Protein AF-0000000070112717 (afdb_homodimer)

Sequence (296 aa):
MTDEAVALMHLAHQLHRSLDRRVQGDFTHPKPPEAQIVALWQIRERPGITVRELATELQMQPNNASALVTAMVKNGLLTREPDERDRRVVRLRVTGEARDRIDRVQELFTGYLSAALADLAHEERDAVRAALPALARIARHVRDGGRHMTDEAVALMHLAHQLHRSLDRRVQGDFTHPKPPEAQIVALWQIRERPGITVRELATELQMQPNNASALVTAMVKNGLLTREPDERDRRVVRLRVTGEARDRIDRVQELFTGYLSAALADLAHEERDAVRAALPALARIARHVRDGGRH

Secondary structure (DSSP, 8-state):
-HHHHHHHHHHHHHHHHHHHHHHHHH-SSPPPPHHHHHHHHHHHHSTT--HHHHHHHHT--HHHHHHHHHHHHHTTSEEEEE-SS-TTSEEEEE-HHHHHHHHHHHHHHHHHHHHHHHTS-HHHHHHHHHHHHHHHHHHHHHHHTS--/-HHHHHHHHHHHHHHHHHHHHHHHHH-SSPPPPHHHHHHHHHHHHSTT-BHHHHHHHHT--HHHHHHHHHHHHHTTSEEEEE-SS-TTSEEEEE-HHHHHHHHHHHHHHHHHHHHHHHTS-HHHHHHHHHHHHHHHHHHHHHHHTS--

Radius of gyration: 20.57 Å; Cα contacts (8 Å, |Δi|>4): 343; chains: 2; bounding box: 46×73×41 Å

Solvent-accessible surface area (backbone atoms only — not comparable to full-atom values): 15559 Å² total; per-residue (Å²): 104,67,60,58,17,47,51,48,53,52,44,28,52,48,37,39,52,25,50,52,51,50,45,59,72,67,43,90,55,84,71,68,56,68,70,54,47,52,48,49,49,52,3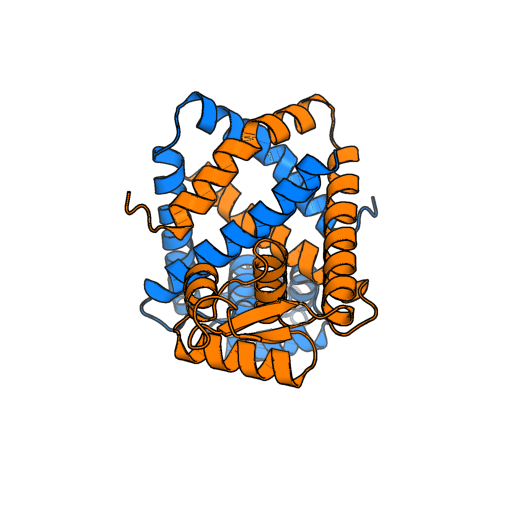1,65,76,38,66,49,42,32,65,66,56,47,11,61,74,68,70,41,56,60,68,58,35,49,52,51,49,51,50,34,35,74,70,54,34,34,45,82,37,63,33,89,88,42,67,87,41,52,20,33,37,64,27,72,68,36,46,53,53,50,51,49,51,51,48,50,52,30,48,47,41,36,54,30,53,68,71,45,54,72,68,44,44,48,27,40,62,64,14,46,64,50,51,47,48,34,32,48,31,42,56,59,63,65,65,118,105,69,61,58,18,48,50,51,54,52,44,30,51,46,36,37,53,25,52,52,51,52,44,59,72,68,42,89,56,85,70,69,56,68,70,54,48,52,48,51,50,51,30,66,77,39,68,49,40,31,63,66,57,48,9,62,75,67,69,42,56,61,68,58,34,48,50,51,49,51,51,34,34,73,71,54,35,32,45,81,37,64,34,88,90,43,66,87,42,52,20,34,38,65,27,72,68,37,46,54,52,50,51,50,50,50,49,51,52,30,48,47,40,35,54,30,53,68,71,44,54,71,69,44,46,50,27,39,61,64,15,46,64,47,52,49,50,34,31,49,31,42,55,59,62,64,64,118

InterPro domains:
  IPR000835 MarR-type HTH domain [PF01047] (34-90)
  IPR000835 MarR-type HTH domain [PS50995] (5-137)
  IPR000835 MarR-type HTH domain [SM00347] (25-125)
  IPR023187 Transcriptional regulator MarR-type, conserved site [PS01117] (64-98)
  IPR036388 Winged helix-like DNA-binding domain superfamily [G3DSA:1.10.10.10] (1-144)
  IPR036390 Winged helix DNA-binding domain superfamily [SSF46785] (6-140)
  IPR039422 Transcription regulators MarR/SlyA-like [PTHR33164] (8-135)

Foldseek 3Di:
DVVVVVVVVVCVVVLVVVLVVVCCVVPPDHDPPPLLLVLLVVCVVPPFDALVRSCVVSVHDSVVSVVSLVVCVVVVQKDWDADPVGSVTITIHGHPVNVVSSVVSVCSSVVVVVVVLVPDDPVVNVVCVVCVVVVVVVVVCVVVVVPD/DVVVVVVVVVCVVVLVVVLVVVCCVVPPDHDPPPLLLVLLVVCVVPPFDALVRSCVVSVHDSVVSVVSLVVCVVVVQWDWDADPVGSVTITIHGHPVNVVSSVVSVCSSVVVVVVVLVPDDPVVNVVCVVCVVVVVVVVVCVVVVVPD

Structure (mmCIF, N/CA/C/O backbone):
data_AF-0000000070112717-model_v1
#
loop_
_entity.id
_entity.type
_entity.pdbx_description
1 polymer 'DNA-binding MarR family transcriptional regulator'
#
loop_
_atom_site.group_PDB
_atom_site.id
_atom_site.type_symbol
_atom_site.label_atom_id
_atom_site.label_alt_id
_atom_site.label_comp_id
_atom_site.label_asym_id
_atom_site.label_entity_id
_atom_site.label_seq_id
_atom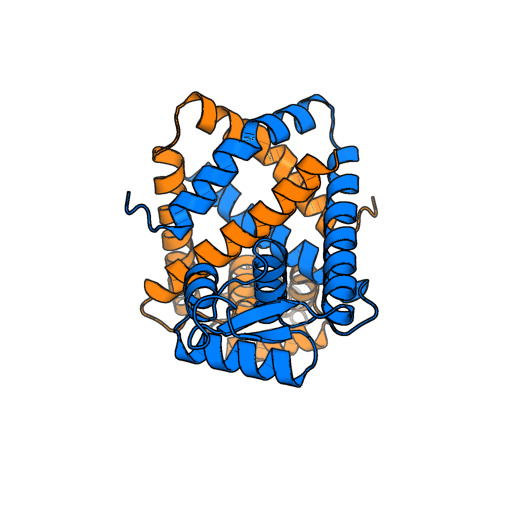_site.pdbx_PDB_ins_code
_atom_site.Cartn_x
_atom_site.Cartn_y
_atom_site.Cartn_z
_atom_site.occupancy
_atom_site.B_iso_or_equiv
_atom_site.auth_seq_id
_atom_site.auth_comp_id
_atom_site.auth_asym_id
_atom_site.auth_atom_id
_atom_site.pdbx_PDB_model_num
ATOM 1 N N . MET A 1 1 ? 11.898 -3.037 -19.094 1 47.75 1 MET A N 1
ATOM 2 C CA . MET A 1 1 ? 11.125 -1.932 -18.531 1 47.75 1 MET A CA 1
ATOM 3 C C . MET A 1 1 ? 9.844 -2.441 -17.875 1 47.75 1 MET A C 1
ATOM 5 O O . MET A 1 1 ? 9.469 -1.97 -16.797 1 47.75 1 MET A O 1
ATOM 9 N N . THR A 1 2 ? 9.414 -3.549 -18.453 1 61.81 2 THR A N 1
ATOM 10 C CA . THR A 1 2 ? 8.195 -4.184 -17.969 1 61.81 2 THR A CA 1
ATOM 11 C C . THR A 1 2 ? 8.469 -4.965 -16.688 1 61.81 2 THR A C 1
ATOM 13 O O . THR A 1 2 ? 7.66 -4.941 -15.758 1 61.81 2 THR A O 1
ATOM 16 N N . ASP A 1 3 ? 9.734 -5.25 -16.547 1 84.44 3 ASP A N 1
ATOM 17 C CA . ASP A 1 3 ? 10.07 -6.074 -15.391 1 84.44 3 ASP A CA 1
ATOM 18 C C . ASP A 1 3 ? 10.195 -5.227 -14.125 1 84.44 3 ASP A C 1
ATOM 20 O O . ASP A 1 3 ? 9.711 -5.621 -13.062 1 84.44 3 ASP A O 1
ATOM 24 N N . GLU A 1 4 ? 10.719 -3.93 -14.445 1 91.75 4 GLU A N 1
ATOM 25 C CA . GLU A 1 4 ? 10.844 -3.039 -13.29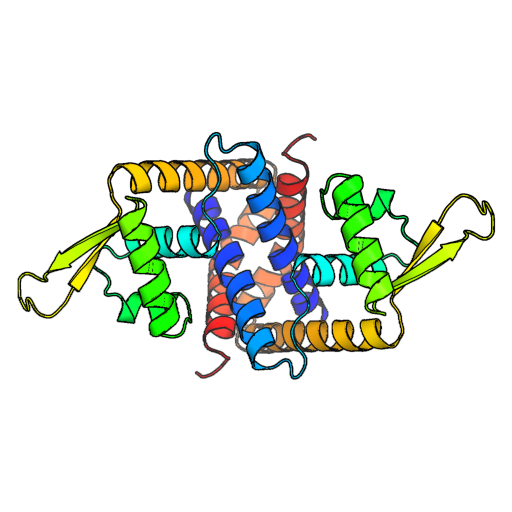7 1 91.75 4 GLU A CA 1
ATOM 26 C C . GLU A 1 4 ? 9.477 -2.594 -12.789 1 91.75 4 GLU A C 1
ATOM 28 O O . GLU A 1 4 ? 9.258 -2.482 -11.586 1 91.75 4 GLU A O 1
ATOM 33 N N . ALA A 1 5 ? 8.641 -2.432 -13.773 1 93.25 5 ALA A N 1
ATOM 34 C CA . ALA A 1 5 ? 7.285 -2.01 -13.422 1 93.25 5 ALA A CA 1
ATOM 35 C C . ALA A 1 5 ? 6.562 -3.096 -12.625 1 93.25 5 ALA A C 1
ATOM 37 O O . ALA A 1 5 ? 5.902 -2.807 -11.625 1 93.25 5 ALA A O 1
ATOM 38 N N . VAL A 1 6 ? 6.758 -4.285 -13.047 1 89.06 6 VAL A N 1
ATOM 39 C CA . VAL A 1 6 ? 6.141 -5.422 -12.367 1 89.06 6 VAL A CA 1
ATOM 40 C C . VAL A 1 6 ? 6.738 -5.582 -10.969 1 89.06 6 VAL A C 1
ATOM 42 O O . VAL A 1 6 ? 6.012 -5.789 -10 1 89.06 6 VAL A O 1
ATOM 45 N N . ALA A 1 7 ? 8.023 -5.453 -10.883 1 90.12 7 ALA A N 1
ATOM 46 C CA . ALA A 1 7 ? 8.703 -5.562 -9.602 1 90.12 7 ALA A CA 1
ATOM 47 C C . ALA A 1 7 ? 8.227 -4.48 -8.633 1 90.12 7 ALA A C 1
ATOM 49 O O . ALA A 1 7 ? 7.984 -4.758 -7.457 1 90.12 7 ALA A O 1
ATOM 50 N N . LEU A 1 8 ? 8.078 -3.281 -9.125 1 92.5 8 LEU A N 1
ATOM 51 C CA . LEU A 1 8 ? 7.648 -2.162 -8.289 1 92.5 8 LEU A CA 1
ATOM 52 C C . LEU A 1 8 ? 6.211 -2.352 -7.816 1 92.5 8 LEU A C 1
ATOM 54 O O . LEU A 1 8 ? 5.879 -2.021 -6.676 1 92.5 8 LEU A O 1
ATOM 58 N N . MET A 1 9 ? 5.43 -2.863 -8.695 1 88.88 9 MET A N 1
ATOM 59 C CA . MET A 1 9 ? 4.043 -3.156 -8.336 1 88.88 9 MET A CA 1
ATOM 60 C C . MET A 1 9 ? 3.979 -4.141 -7.176 1 88.88 9 MET A C 1
ATOM 62 O O . MET A 1 9 ? 3.285 -3.895 -6.184 1 88.88 9 MET A O 1
ATOM 66 N N . HIS A 1 10 ? 4.723 -5.184 -7.273 1 84.38 10 HIS A N 1
ATOM 67 C CA . HIS A 1 10 ? 4.738 -6.207 -6.234 1 84.38 10 HIS A CA 1
ATOM 68 C C . HIS A 1 10 ? 5.309 -5.66 -4.934 1 84.38 10 HIS A C 1
ATOM 70 O O . HIS A 1 10 ? 4.785 -5.938 -3.852 1 84.38 10 HIS A O 1
ATOM 76 N N . LEU A 1 11 ? 6.301 -4.898 -5.039 1 88.12 11 LEU A N 1
ATOM 77 C CA . LEU A 1 11 ? 6.953 -4.312 -3.875 1 88.12 11 LEU A CA 1
ATOM 78 C C . LEU A 1 11 ? 6 -3.393 -3.123 1 88.12 11 LEU A C 1
ATOM 80 O O . LEU A 1 11 ? 5.891 -3.473 -1.896 1 88.12 11 LEU A O 1
ATOM 84 N N . ALA A 1 12 ? 5.371 -2.514 -3.854 1 88.81 12 ALA A N 1
ATOM 85 C CA . ALA A 1 12 ? 4.43 -1.572 -3.25 1 88.81 12 ALA A CA 1
ATOM 86 C C . ALA A 1 12 ? 3.336 -2.309 -2.484 1 88.81 12 ALA A C 1
ATOM 88 O O . ALA A 1 12 ? 3.016 -1.951 -1.349 1 88.81 12 ALA A O 1
ATOM 89 N N . HIS A 1 13 ? 2.816 -3.293 -3.045 1 83.88 13 HIS A N 1
ATOM 90 C CA . HIS A 1 13 ? 1.746 -4.074 -2.438 1 83.88 13 HIS A CA 1
ATOM 91 C C . HIS A 1 13 ? 2.244 -4.832 -1.211 1 83.88 13 HIS A C 1
ATOM 93 O O . HIS A 1 13 ? 1.63 -4.766 -0.144 1 83.88 13 HIS A O 1
ATOM 99 N N . GLN A 1 14 ? 3.305 -5.512 -1.328 1 83.44 14 GLN A N 1
ATOM 100 C CA . GLN A 1 14 ? 3.828 -6.348 -0.252 1 83.44 14 GLN A CA 1
ATOM 101 C C . GLN A 1 14 ? 4.266 -5.5 0.938 1 83.44 14 GLN A C 1
ATOM 103 O O . GLN A 1 14 ? 3.979 -5.84 2.088 1 83.44 14 GLN A O 1
ATOM 108 N N . LEU A 1 15 ? 5.047 -4.484 0.685 1 88.69 15 LEU A N 1
ATOM 109 C CA . LEU A 1 15 ? 5.57 -3.646 1.759 1 88.69 15 LEU A CA 1
ATOM 110 C C . LEU A 1 15 ? 4.434 -2.99 2.535 1 88.69 15 LEU A C 1
ATOM 112 O O . LEU A 1 15 ? 4.426 -3.008 3.77 1 88.69 15 LEU A O 1
ATOM 116 N N . HIS A 1 16 ? 3.5 -2.439 1.846 1 86.56 16 HIS A N 1
ATOM 117 C CA . HIS A 1 16 ? 2.365 -1.799 2.5 1 86.56 16 HIS A CA 1
ATOM 118 C C . HIS A 1 16 ? 1.577 -2.799 3.34 1 86.56 16 HIS A C 1
ATOM 120 O O . HIS A 1 16 ? 1.303 -2.547 4.516 1 86.56 16 HIS A O 1
ATOM 126 N N . ARG A 1 17 ? 1.193 -3.918 2.828 1 81.88 17 ARG A N 1
ATOM 127 C CA . ARG A 1 17 ? 0.409 -4.938 3.518 1 81.88 17 ARG A CA 1
ATOM 128 C C . ARG A 1 17 ? 1.153 -5.465 4.738 1 81.88 17 ARG A C 1
ATOM 130 O O . ARG A 1 17 ? 0.548 -5.699 5.789 1 81.88 17 ARG A O 1
ATOM 137 N N . SER A 1 18 ? 2.428 -5.742 4.551 1 87.06 18 SER A N 1
ATOM 138 C CA . SER A 1 18 ? 3.219 -6.285 5.648 1 87.06 18 SER A CA 1
ATOM 139 C C . SER A 1 18 ? 3.322 -5.289 6.801 1 87.06 18 SER A C 1
ATOM 141 O O . SER A 1 18 ? 3.209 -5.668 7.969 1 87.06 18 SER A O 1
ATOM 143 N N . LEU A 1 19 ? 3.568 -4.055 6.504 1 88.94 19 LEU A N 1
ATOM 144 C CA . LEU A 1 19 ? 3.627 -3.021 7.531 1 88.94 19 LEU A CA 1
ATOM 145 C C . LEU A 1 19 ? 2.301 -2.918 8.273 1 88.94 19 LEU A C 1
ATOM 147 O O . LEU A 1 19 ? 2.275 -2.902 9.508 1 88.94 19 LEU A O 1
ATOM 151 N N . ASP A 1 20 ? 1.241 -2.918 7.555 1 84.25 20 ASP A N 1
ATOM 152 C CA . ASP A 1 20 ? -0.093 -2.797 8.133 1 84.25 20 ASP A CA 1
ATOM 153 C C . ASP A 1 20 ? -0.401 -3.977 9.055 1 84.25 20 ASP A C 1
ATOM 155 O O . ASP A 1 20 ? -0.915 -3.791 10.156 1 84.25 20 ASP A O 1
ATOM 159 N N . ARG A 1 21 ? -0.101 -5.066 8.617 1 82 21 ARG A N 1
ATOM 160 C CA . ARG A 1 21 ? -0.358 -6.27 9.406 1 82 21 ARG A CA 1
ATOM 161 C C . ARG A 1 21 ? 0.456 -6.266 10.695 1 82 21 ARG A C 1
ATOM 163 O O . ARG A 1 21 ? -0.058 -6.609 11.758 1 82 21 ARG A O 1
ATOM 170 N N . ARG A 1 22 ? 1.68 -5.965 10.602 1 86.38 22 ARG A N 1
ATOM 171 C CA . ARG A 1 22 ? 2.543 -5.965 11.773 1 86.38 22 ARG A CA 1
ATOM 172 C C . ARG A 1 22 ? 2.062 -4.949 12.805 1 86.38 22 ARG A C 1
ATOM 174 O O . ARG A 1 22 ? 2.023 -5.242 14 1 86.38 22 ARG A O 1
ATOM 181 N N . VAL A 1 23 ? 1.735 -3.832 12.328 1 85.88 23 VAL A N 1
ATOM 182 C CA . VAL A 1 23 ? 1.262 -2.791 13.234 1 85.88 23 VAL A CA 1
ATOM 183 C C . VAL A 1 23 ? -0.036 -3.238 13.898 1 85.88 23 VAL A C 1
ATOM 185 O O . VAL A 1 23 ? -0.255 -2.973 15.086 1 85.88 23 VAL A O 1
ATOM 188 N N . GLN A 1 24 ? -0.914 -3.828 13.094 1 81.56 24 GLN A N 1
ATOM 189 C CA . GLN A 1 24 ? -2.164 -4.336 13.648 1 81.56 24 GLN A CA 1
ATOM 190 C C . GLN A 1 24 ? -1.899 -5.309 14.797 1 81.56 24 GLN A C 1
ATOM 192 O O . GLN A 1 24 ? -2.635 -5.328 15.789 1 81.56 24 GLN A O 1
ATOM 197 N N . GLY A 1 25 ? -0.908 -6.082 14.664 1 81.75 25 GLY A N 1
ATOM 198 C CA . GLY A 1 25 ? -0.557 -7.035 15.703 1 81.75 25 GLY A CA 1
ATOM 199 C C . GLY A 1 25 ? 0.087 -6.387 16.922 1 81.75 25 GLY A C 1
ATOM 200 O O . GLY A 1 25 ? -0.072 -6.863 18.047 1 81.75 25 GLY A O 1
ATOM 201 N N . ASP A 1 26 ? 0.817 -5.352 16.656 1 83.5 26 ASP A N 1
ATOM 202 C CA . ASP A 1 26 ? 1.632 -4.77 17.719 1 83.5 26 ASP A CA 1
ATOM 203 C C . ASP A 1 26 ? 0.915 -3.592 18.375 1 83.5 26 ASP A C 1
ATOM 205 O O . ASP A 1 26 ? 1.296 -3.158 19.469 1 83.5 26 ASP A O 1
ATOM 209 N N . PHE A 1 27 ? -0.043 -3.047 17.656 1 77.12 27 PHE A N 1
ATOM 210 C CA . PHE A 1 27 ? -0.722 -1.861 18.172 1 77.12 27 PHE A CA 1
ATOM 211 C C . PHE A 1 27 ? -1.735 -2.24 19.25 1 77.12 27 PHE A C 1
ATOM 213 O O . PHE A 1 27 ? -2.564 -3.129 19.031 1 77.12 27 PHE A O 1
ATOM 220 N N . THR A 1 28 ? -1.604 -1.832 20.375 1 68.12 28 THR A N 1
ATOM 221 C CA . THR A 1 28 ? -2.414 -2.129 21.547 1 68.12 28 THR A CA 1
ATOM 222 C C . THR A 1 28 ? -3.836 -1.603 21.375 1 68.12 28 THR A C 1
ATOM 224 O O . THR A 1 28 ? -4.77 -2.096 22.016 1 68.12 28 THR A O 1
ATOM 227 N N . HIS A 1 29 ? -3.986 -0.458 20.656 1 64.56 29 HIS A N 1
ATOM 228 C CA . HIS A 1 29 ? -5.309 0.092 20.391 1 64.56 29 HIS A CA 1
ATOM 229 C C . HIS A 1 29 ? -5.801 -0.295 19 1 64.56 29 HIS A C 1
ATOM 231 O O . HIS A 1 29 ? -4.996 -0.632 18.141 1 64.56 29 HIS A O 1
ATOM 237 N N . PRO A 1 30 ? -7.094 -0.424 18.953 1 63.5 30 PRO A N 1
ATOM 238 C CA . PRO A 1 30 ? -7.574 -0.681 17.594 1 63.5 30 PRO A CA 1
ATOM 239 C C . PRO A 1 30 ? -6.984 0.282 16.562 1 63.5 30 PRO A C 1
ATOM 241 O O . PRO A 1 30 ? -6.953 1.493 16.797 1 63.5 30 PRO A O 1
ATOM 244 N N . LYS A 1 31 ? -6.32 -0.203 15.648 1 68.19 31 LYS A N 1
ATOM 245 C CA . LYS A 1 31 ? -5.777 0.599 14.555 1 68.19 31 LYS A CA 1
ATOM 246 C C . LYS A 1 31 ? -6.883 1.375 13.844 1 68.19 31 LYS A C 1
ATOM 248 O O . LYS A 1 31 ? -7.91 0.803 13.477 1 68.19 31 LYS A O 1
ATOM 253 N N . PRO A 1 32 ? -6.715 2.752 13.867 1 73.06 32 PRO A N 1
ATOM 254 C CA . PRO A 1 32 ? -7.703 3.477 13.07 1 73.06 32 PRO A CA 1
ATOM 255 C C . PRO A 1 32 ? -7.762 2.996 11.625 1 73.06 32 PRO A C 1
ATOM 257 O O . PRO A 1 32 ? -6.785 2.434 11.117 1 73.06 32 PRO A O 1
ATOM 260 N N . PRO A 1 33 ? -8.961 3.062 11.039 1 75.81 33 PRO A N 1
ATOM 261 C CA . PRO A 1 33 ? -9.039 2.758 9.602 1 75.81 33 PRO A CA 1
ATOM 262 C C . PRO A 1 33 ? -7.973 3.49 8.789 1 75.81 33 PRO A C 1
ATOM 264 O O . PRO A 1 33 ? -7.52 4.566 9.188 1 75.81 33 PRO A O 1
ATOM 267 N N . GLU A 1 34 ? -7.633 2.941 7.715 1 76.56 34 GLU A N 1
ATOM 268 C CA . GLU A 1 34 ? -6.562 3.463 6.871 1 76.56 34 GLU A CA 1
ATOM 269 C C . GLU A 1 34 ? -6.82 4.918 6.488 1 76.56 34 GLU A C 1
ATOM 271 O O . GLU A 1 34 ? -5.902 5.742 6.504 1 76.56 34 GLU A O 1
ATOM 276 N N . ALA A 1 35 ? -8.055 5.238 6.152 1 80.94 35 ALA A N 1
ATOM 277 C CA . ALA A 1 35 ? -8.391 6.602 5.75 1 80.94 35 ALA A CA 1
ATOM 278 C C . ALA A 1 35 ? -8.141 7.586 6.887 1 80.94 35 ALA A C 1
ATOM 280 O O . ALA A 1 35 ? -7.727 8.719 6.656 1 80.94 35 ALA A O 1
ATOM 281 N N . GLN A 1 36 ? -8.414 7.141 8.086 1 86.56 36 GLN A N 1
ATOM 282 C CA . GLN A 1 36 ? -8.195 7.996 9.242 1 86.56 36 GLN A CA 1
ATOM 283 C C . GLN A 1 36 ? -6.707 8.164 9.531 1 86.56 36 GLN A C 1
ATOM 285 O O . GLN A 1 36 ? -6.258 9.258 9.875 1 86.56 36 GLN A O 1
ATOM 290 N N . ILE A 1 37 ? -6.023 7.102 9.383 1 82.12 37 ILE A N 1
ATOM 291 C CA . ILE A 1 37 ? -4.582 7.148 9.602 1 82.12 37 ILE A CA 1
ATOM 292 C C . ILE A 1 37 ? -3.945 8.125 8.617 1 82.12 37 ILE A C 1
ATOM 294 O O . ILE A 1 37 ? -3.146 8.977 9.008 1 82.12 37 ILE A O 1
ATOM 298 N N . VAL A 1 38 ? -4.277 8.031 7.43 1 83.38 38 VAL A N 1
ATOM 299 C CA . VAL A 1 38 ? -3.707 8.891 6.395 1 83.38 38 VAL A CA 1
ATOM 300 C C . VAL A 1 38 ? -4.098 10.344 6.66 1 83.38 38 VAL A C 1
ATOM 302 O O . VAL A 1 38 ? -3.27 11.242 6.539 1 83.38 38 VAL A O 1
ATOM 305 N N . ALA A 1 39 ? -5.324 10.508 6.988 1 90 39 ALA A N 1
ATOM 306 C CA . ALA A 1 39 ? -5.781 11.852 7.312 1 90 39 ALA A CA 1
ATOM 307 C C . ALA A 1 39 ? -4.98 12.445 8.469 1 90 39 ALA A C 1
ATOM 309 O O . ALA A 1 39 ? -4.539 13.594 8.406 1 90 39 ALA A O 1
ATOM 310 N N . LEU A 1 40 ? -4.84 11.633 9.477 1 89.88 40 LEU A N 1
ATOM 311 C CA . LEU A 1 40 ? -4.105 12.094 10.648 1 89.88 40 LEU A CA 1
ATOM 312 C C . LEU A 1 40 ? -2.668 12.445 10.289 1 89.88 40 LEU A C 1
ATOM 314 O O . LEU A 1 40 ? -2.139 13.461 10.758 1 89.88 40 LEU A O 1
ATOM 318 N N . TRP A 1 41 ? -2.113 11.664 9.477 1 85.12 41 TRP A N 1
ATOM 319 C CA . TRP A 1 41 ? -0.747 11.93 9.039 1 85.12 41 TRP A CA 1
ATOM 320 C C . TRP A 1 41 ? -0.67 13.234 8.258 1 85.12 41 TRP A C 1
ATOM 322 O O . TRP A 1 41 ? 0.232 14.047 8.477 1 85.12 41 TRP A O 1
ATOM 332 N N . GLN A 1 42 ? -1.533 13.414 7.336 1 85.88 42 GLN A N 1
ATOM 333 C CA . GLN A 1 42 ? -1.547 14.625 6.516 1 85.88 42 GLN A CA 1
ATOM 334 C C . GLN A 1 42 ? -1.733 15.867 7.375 1 85.88 42 GLN A C 1
ATOM 336 O O . GLN A 1 42 ? -1.053 16.875 7.176 1 85.88 42 GLN A O 1
ATOM 341 N N . ILE A 1 43 ? -2.621 15.766 8.305 1 91.38 43 ILE A N 1
ATOM 342 C CA . ILE A 1 43 ? -2.926 16.906 9.156 1 91.38 43 ILE A CA 1
ATOM 343 C C . ILE A 1 43 ? -1.748 17.188 10.094 1 91.38 43 ILE A C 1
ATOM 345 O O . ILE A 1 43 ? -1.422 18.344 10.367 1 91.38 43 ILE A O 1
ATOM 349 N N . ARG A 1 44 ? -1.224 16.094 10.547 1 85.62 44 ARG A N 1
ATOM 350 C CA . ARG A 1 44 ? -0.04 16.234 11.383 1 85.62 44 ARG A CA 1
ATOM 351 C C . ARG A 1 44 ? 1.089 16.922 10.617 1 85.62 44 ARG A C 1
ATOM 353 O O . ARG A 1 44 ? 1.811 17.75 11.18 1 85.62 44 ARG A O 1
ATOM 360 N N . GLU A 1 45 ? 1.314 16.594 9.414 1 81.69 45 GLU A N 1
ATOM 361 C CA . GLU A 1 45 ? 2.365 17.172 8.578 1 81.69 45 GLU A CA 1
ATOM 362 C C . GLU A 1 45 ? 2.041 18.609 8.195 1 81.69 45 GLU A C 1
ATOM 364 O O . GLU A 1 45 ? 2.945 19.422 8 1 81.69 45 GLU A O 1
ATOM 369 N N . ARG A 1 46 ? 0.741 18.906 8.031 1 88.12 46 ARG A N 1
ATOM 370 C CA . ARG A 1 46 ? 0.276 20.25 7.676 1 88.12 46 ARG A CA 1
ATOM 371 C C . ARG A 1 46 ? -0.832 20.719 8.617 1 88.12 46 ARG A C 1
ATOM 373 O O . ARG A 1 46 ? -1.979 20.875 8.195 1 88.12 46 ARG A O 1
ATOM 380 N N . PRO A 1 47 ? -0.398 21.031 9.844 1 89.81 47 PRO A N 1
ATOM 381 C CA . PRO A 1 47 ? -1.42 21.484 10.789 1 89.81 47 PRO A CA 1
ATOM 382 C C . PRO A 1 47 ? -2.199 22.703 10.273 1 89.81 47 PRO A C 1
ATOM 384 O O . PRO A 1 47 ? -1.609 23.625 9.727 1 89.81 47 PRO A O 1
ATOM 387 N N . GLY A 1 48 ? -3.521 22.609 10.414 1 92.38 48 GLY A N 1
ATOM 388 C CA . GLY A 1 48 ? -4.367 23.719 10 1 92.38 48 GLY A CA 1
ATOM 389 C C . GLY A 1 48 ? -4.879 23.578 8.578 1 92.38 48 GLY A C 1
ATOM 390 O O . GLY A 1 48 ? -5.52 24.5 8.055 1 92.38 48 GLY A O 1
ATOM 391 N N . ILE A 1 49 ? -4.562 22.5 7.988 1 93.5 49 ILE A N 1
ATOM 392 C CA . ILE A 1 49 ? -5.105 22.25 6.66 1 93.5 49 ILE A CA 1
ATOM 393 C C . ILE A 1 49 ? -6.633 22.297 6.711 1 93.5 49 ILE A C 1
ATOM 395 O O . ILE A 1 49 ? -7.238 21.938 7.719 1 93.5 49 ILE A O 1
ATOM 399 N N . THR A 1 50 ? -7.23 22.75 5.633 1 95.12 50 THR A N 1
ATOM 400 C CA . THR A 1 50 ? -8.688 22.812 5.562 1 95.12 50 THR A CA 1
ATOM 401 C C . THR A 1 50 ? -9.258 21.469 5.113 1 95.12 50 THR A C 1
ATOM 403 O O . THR A 1 50 ? -8.523 20.609 4.625 1 95.12 50 THR A O 1
ATOM 406 N N . VAL A 1 51 ? -10.578 21.344 5.324 1 93.81 51 VAL A N 1
ATOM 407 C CA . VAL A 1 51 ? -11.25 20.141 4.855 1 93.81 51 VAL A CA 1
ATOM 408 C C . VAL A 1 51 ? -11.062 20 3.346 1 93.81 51 VAL A C 1
ATOM 410 O O . VAL A 1 51 ? -10.828 18.891 2.844 1 93.81 51 VAL A O 1
ATOM 413 N N . ARG A 1 52 ? -11.055 21.078 2.643 1 93.25 52 ARG A N 1
ATOM 414 C CA . ARG A 1 52 ? -10.898 21.078 1.191 1 93.25 52 ARG A CA 1
ATOM 415 C C . ARG A 1 52 ? -9.5 20.609 0.792 1 93.25 52 ARG A C 1
ATOM 417 O O . ARG A 1 52 ? -9.344 19.797 -0.113 1 93.25 52 ARG A O 1
ATOM 424 N N . GLU A 1 53 ? -8.57 21.156 1.411 1 92.94 53 GLU A N 1
ATOM 425 C CA . GLU A 1 53 ? -7.188 20.766 1.149 1 92.94 53 GLU A CA 1
ATOM 426 C C . GLU A 1 53 ? -6.957 19.281 1.473 1 92.94 53 GLU A C 1
ATOM 428 O O . GLU A 1 53 ? -6.277 18.578 0.726 1 92.94 53 GLU A O 1
ATOM 433 N N . LEU A 1 54 ? -7.516 18.859 2.574 1 93.06 54 LEU A N 1
ATOM 434 C CA . LEU A 1 54 ? -7.395 17.469 2.969 1 93.06 54 LEU A CA 1
ATOM 435 C C . LEU A 1 54 ? -8.031 16.547 1.931 1 93.06 54 LEU A C 1
ATOM 437 O O . LEU A 1 54 ? -7.477 15.5 1.598 1 93.06 54 LEU A O 1
ATOM 441 N N . ALA A 1 55 ? -9.164 16.969 1.446 1 92.5 55 ALA A N 1
ATOM 442 C CA . ALA A 1 55 ? -9.852 16.203 0.416 1 92.5 55 ALA A CA 1
ATOM 443 C C . ALA A 1 55 ? -8.969 16 -0.81 1 92.5 55 ALA A C 1
ATOM 445 O O . ALA A 1 55 ? -8.898 14.906 -1.365 1 92.5 55 ALA A O 1
ATOM 446 N N . THR A 1 56 ? -8.281 17.062 -1.191 1 86.31 56 THR A N 1
ATOM 447 C CA . THR A 1 56 ? -7.375 17.016 -2.33 1 86.31 56 THR A CA 1
ATOM 448 C C . THR A 1 56 ? -6.223 16.047 -2.066 1 86.31 56 THR A C 1
ATOM 450 O O . THR A 1 56 ? -5.898 15.219 -2.914 1 86.31 56 THR A O 1
ATOM 453 N N . GLU A 1 57 ? -5.684 16.094 -0.856 1 82.19 57 GLU A N 1
ATOM 454 C CA . GLU A 1 57 ? -4.559 15.242 -0.492 1 82.19 57 GLU A CA 1
ATOM 455 C C . GLU A 1 57 ? -4.973 13.773 -0.443 1 82.19 57 GLU A C 1
ATOM 457 O O . GLU A 1 57 ? -4.191 12.891 -0.801 1 82.19 57 GLU A O 1
ATOM 462 N N . LEU A 1 58 ? -6.137 13.547 0.039 1 81.88 58 LEU A N 1
ATOM 463 C CA . LEU A 1 58 ? -6.629 12.188 0.186 1 81.88 58 LEU A CA 1
ATOM 464 C C . LEU A 1 58 ? -7.254 11.688 -1.113 1 81.88 58 LEU A C 1
ATOM 466 O O . LEU A 1 58 ? -7.656 10.531 -1.21 1 81.88 58 LEU A O 1
ATOM 470 N N . GLN A 1 59 ? -7.344 12.641 -2.062 1 79.19 59 GLN A N 1
ATOM 471 C CA . GLN A 1 59 ? -8.008 12.32 -3.322 1 79.19 59 GLN A CA 1
ATOM 472 C C . GLN A 1 59 ? -9.414 11.789 -3.084 1 79.19 59 GLN A C 1
ATOM 474 O O . GLN A 1 59 ? -9.797 10.758 -3.646 1 79.19 59 GLN A O 1
ATOM 479 N N . MET A 1 60 ? -10.133 12.453 -2.293 1 84.5 60 MET A N 1
ATOM 480 C CA . MET A 1 60 ? -11.508 12.133 -1.943 1 84.5 60 MET A CA 1
ATOM 481 C C . MET A 1 60 ? -12.461 13.234 -2.4 1 84.5 60 MET A C 1
ATOM 483 O O . MET A 1 60 ? -12.07 14.398 -2.492 1 84.5 60 MET A O 1
ATOM 487 N N . GLN A 1 61 ? -13.68 12.797 -2.637 1 89.38 61 GLN A N 1
ATOM 488 C CA . GLN A 1 61 ? -14.727 13.797 -2.836 1 89.38 61 GLN A CA 1
ATOM 489 C C . GLN A 1 61 ? -14.945 14.625 -1.573 1 89.38 61 GLN A C 1
ATOM 491 O O . GLN A 1 61 ? -14.883 14.102 -0.461 1 89.38 61 GLN A O 1
ATOM 496 N N . PRO A 1 62 ? -15.25 15.891 -1.78 1 91.31 62 PRO A N 1
ATOM 497 C CA . PRO A 1 62 ? -15.406 16.781 -0.629 1 91.31 62 PRO A CA 1
ATOM 498 C C . PRO A 1 62 ? -16.422 16.266 0.387 1 91.31 62 PRO A C 1
ATOM 500 O O . PRO A 1 62 ? -16.188 16.344 1.596 1 91.31 62 PRO A O 1
ATOM 503 N N . ASN A 1 63 ? -17.453 15.742 -0.058 1 92.5 63 ASN A N 1
ATOM 504 C CA . ASN A 1 63 ? -18.469 15.234 0.852 1 92.5 63 ASN A CA 1
ATOM 505 C C . ASN A 1 63 ? -17.938 14.086 1.707 1 92.5 63 ASN A C 1
ATOM 507 O O . ASN A 1 63 ? -18.203 14.023 2.908 1 92.5 63 ASN A O 1
ATOM 511 N N . ASN A 1 64 ? -17.156 13.172 1.149 1 92.12 64 ASN A N 1
ATOM 512 C CA . ASN A 1 64 ? -16.562 12.055 1.869 1 92.12 64 ASN A CA 1
ATOM 513 C C . ASN A 1 64 ? -15.531 12.531 2.885 1 92.12 64 ASN A C 1
ATOM 515 O O . ASN A 1 64 ? -15.445 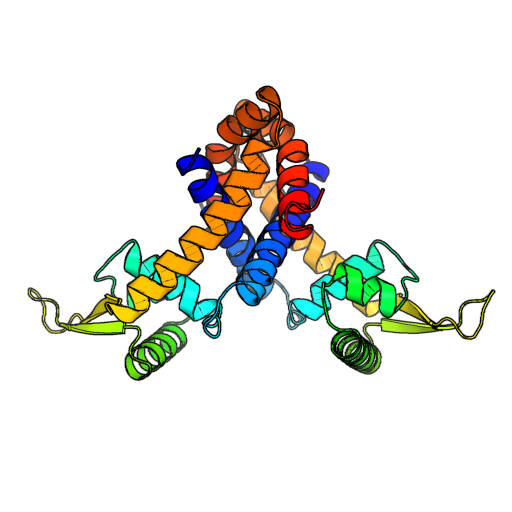11.992 3.99 1 92.12 64 ASN A O 1
ATOM 519 N N . ALA A 1 65 ? -14.797 13.492 2.381 1 94 65 ALA A N 1
ATOM 520 C CA . ALA A 1 65 ? -13.781 14.047 3.273 1 94 65 ALA A CA 1
ATOM 521 C C . ALA A 1 65 ? -14.422 14.727 4.477 1 94 65 ALA A C 1
ATOM 523 O O . ALA A 1 65 ? -13.945 14.586 5.605 1 94 65 ALA A O 1
ATOM 524 N N . SER A 1 66 ? -15.492 15.484 4.203 1 95 66 SER A N 1
ATOM 525 C CA . SER A 1 66 ? -16.203 16.156 5.289 1 95 66 SER A CA 1
ATOM 526 C C . SER A 1 66 ? -16.766 15.148 6.285 1 95 66 SER A C 1
ATOM 528 O O . SER A 1 66 ? -16.672 15.344 7.5 1 95 66 SER A O 1
ATOM 530 N N . ALA A 1 67 ? -17.344 14.109 5.777 1 95.69 67 ALA A N 1
ATOM 531 C CA . ALA A 1 67 ? -17.891 13.055 6.633 1 95.69 67 ALA A CA 1
ATOM 532 C C . ALA A 1 67 ? -16.781 12.398 7.457 1 95.69 67 ALA A C 1
ATOM 534 O O . ALA A 1 67 ? -16.969 12.117 8.641 1 95.69 67 ALA A O 1
ATOM 535 N N . LEU A 1 68 ? -15.711 12.125 6.824 1 94.44 68 LEU A N 1
ATOM 536 C CA . LEU A 1 68 ? -14.562 11.547 7.508 1 94.44 68 LEU A CA 1
ATOM 537 C C . LEU A 1 68 ? -14.086 12.453 8.641 1 94.44 68 LEU A C 1
ATOM 539 O O . LEU A 1 68 ? -13.883 11.992 9.766 1 94.44 68 LEU A O 1
ATOM 543 N N . VAL A 1 69 ? -13.977 13.703 8.336 1 95.75 69 VAL A N 1
ATOM 544 C CA . VAL A 1 69 ? -13.508 14.672 9.32 1 95.75 69 VAL A CA 1
ATOM 545 C C . VAL A 1 69 ? -14.5 14.758 10.477 1 95.75 69 VAL A C 1
ATOM 547 O O . VAL A 1 69 ? -14.109 14.758 11.641 1 95.75 69 VAL A O 1
ATOM 550 N N . THR A 1 70 ? -15.742 14.828 10.133 1 96.19 70 THR A N 1
ATOM 551 C CA . THR A 1 70 ? -16.781 14.906 11.156 1 96.19 70 THR A CA 1
ATOM 552 C C . THR A 1 70 ? -16.719 13.703 12.086 1 96.19 70 THR A C 1
ATOM 554 O O . THR A 1 70 ? -16.781 13.844 13.312 1 96.19 70 THR A O 1
ATOM 557 N N . ALA A 1 71 ? -16.547 12.57 11.547 1 94.69 71 ALA A N 1
ATOM 558 C CA . ALA A 1 71 ? -16.422 11.352 12.336 1 94.69 71 ALA A CA 1
ATOM 559 C C . ALA A 1 71 ? -15.188 11.398 13.234 1 94.69 71 ALA A C 1
ATOM 561 O O . ALA A 1 71 ? -15.234 10.984 14.391 1 94.69 71 ALA A O 1
ATOM 562 N N . MET A 1 72 ? -14.164 11.906 12.719 1 94.5 72 MET A N 1
ATOM 563 C CA . MET A 1 72 ? -12.898 11.953 13.453 1 94.5 72 MET A CA 1
ATOM 564 C C . MET A 1 72 ? -12.969 12.984 14.578 1 94.5 72 MET A C 1
ATOM 566 O O . MET A 1 72 ? -12.359 12.797 15.633 1 94.5 72 MET A O 1
ATOM 570 N N . VAL A 1 73 ? -13.688 13.992 14.352 1 95.38 73 VAL A N 1
ATOM 571 C CA . VAL A 1 73 ? -13.906 14.984 15.398 1 95.38 73 VAL A CA 1
ATOM 572 C C . VAL A 1 73 ? -14.766 14.383 16.516 1 95.38 73 VAL A C 1
ATOM 574 O O . VAL A 1 73 ? -14.445 14.516 17.688 1 95.38 73 VAL A O 1
ATOM 577 N N . LYS A 1 74 ? -15.766 13.734 16.062 1 94.75 74 LYS A N 1
ATOM 578 C CA . LYS A 1 74 ? -16.656 13.094 17.016 1 94.75 74 LYS A CA 1
ATOM 579 C C . LYS A 1 74 ? -15.914 12.062 17.859 1 94.75 74 LYS A C 1
ATOM 581 O O . LYS A 1 74 ? -16.188 11.914 19.047 1 94.75 74 LYS A O 1
ATOM 586 N N . ASN A 1 75 ? -14.938 11.438 17.281 1 91.56 75 ASN A N 1
ATOM 587 C CA . ASN A 1 75 ? -14.18 10.398 17.969 1 91.56 75 ASN A CA 1
ATOM 588 C C . ASN A 1 75 ? -13 10.977 18.734 1 91.56 75 ASN A C 1
ATOM 590 O O . ASN A 1 75 ? -12.172 10.234 19.266 1 91.56 75 ASN A O 1
ATOM 594 N N . GLY A 1 76 ? -12.922 12.273 18.719 1 92.31 76 GLY A N 1
ATOM 595 C CA . GLY A 1 76 ? -11.914 12.945 19.531 1 92.31 76 GLY A CA 1
ATOM 596 C C . GLY A 1 76 ? -10.531 12.922 18.891 1 92.31 76 GLY A C 1
ATOM 597 O O . GLY A 1 76 ? -9.523 13.125 19.578 1 92.31 76 GLY A O 1
ATOM 598 N N . LEU A 1 77 ? -10.414 12.68 17.625 1 93 77 LEU A N 1
ATOM 599 C CA . LEU A 1 77 ? -9.125 12.57 16.938 1 93 77 LEU A CA 1
ATOM 600 C C . LEU A 1 77 ? -8.703 13.922 16.359 1 93 77 LEU A C 1
ATOM 602 O O . LEU A 1 77 ? -7.508 14.195 16.25 1 93 77 LEU A O 1
ATOM 606 N N . LEU A 1 78 ? -9.711 14.719 15.977 1 95.81 78 LEU A N 1
ATOM 607 C CA . LEU A 1 78 ? -9.469 16.016 15.359 1 95.81 78 LEU A CA 1
ATOM 608 C C . LEU A 1 78 ? -10.258 17.109 16.062 1 95.81 78 LEU A C 1
ATOM 610 O O . LEU A 1 78 ? -11.25 16.828 16.734 1 95.81 78 LEU A O 1
ATOM 614 N N . THR A 1 79 ? -9.836 18.266 15.938 1 95.88 79 THR A N 1
ATOM 615 C CA . THR A 1 79 ? -10.594 19.469 16.281 1 95.88 79 THR A CA 1
ATOM 616 C C . THR A 1 79 ? -10.734 20.391 15.086 1 95.88 79 THR A C 1
ATOM 618 O O . THR A 1 79 ? -9.914 20.359 14.164 1 95.88 79 THR A O 1
ATOM 621 N N . ARG A 1 80 ? -11.828 21.125 15.109 1 95 80 ARG A N 1
ATOM 622 C CA . ARG A 1 80 ? -12.078 22.203 14.156 1 95 80 ARG A CA 1
ATOM 623 C C . ARG A 1 80 ? -11.875 23.562 14.812 1 95 80 ARG A C 1
ATOM 625 O O . ARG A 1 80 ? -12.477 23.859 15.844 1 95 80 ARG A O 1
ATOM 632 N N . GLU A 1 81 ? -11.039 24.234 14.172 1 93.81 81 GLU A N 1
ATOM 633 C CA . GLU A 1 81 ? -10.797 25.578 14.711 1 93.81 81 GLU A CA 1
ATOM 634 C C . GLU A 1 81 ? -10.969 26.641 13.641 1 93.81 81 GLU A C 1
ATOM 636 O O . GLU A 1 81 ? -10.414 26.531 12.547 1 93.81 81 GLU A O 1
ATOM 641 N N . PRO A 1 82 ? -11.75 27.703 13.961 1 92.19 82 PRO A N 1
ATOM 642 C CA . PRO A 1 82 ? -11.852 28.797 12.992 1 92.19 82 PRO A CA 1
ATOM 643 C C . PRO A 1 82 ? -10.523 29.516 12.773 1 92.19 82 PRO A C 1
ATOM 645 O O . PRO A 1 82 ? -9.742 29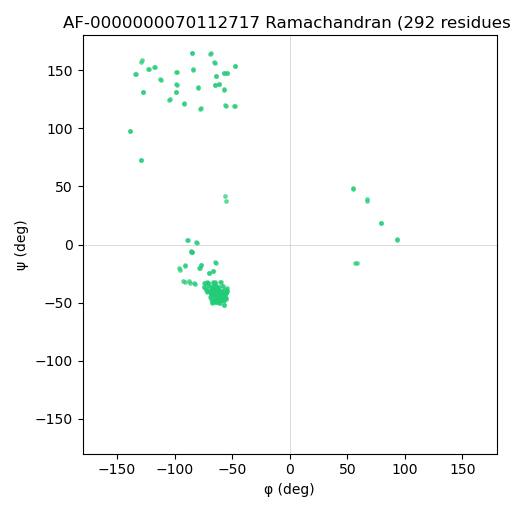.688 13.711 1 92.19 82 PRO A O 1
ATOM 648 N N . ASP A 1 83 ? -10.25 29.812 11.453 1 90.5 83 ASP A N 1
ATOM 649 C CA . ASP A 1 83 ? -9.062 30.594 11.133 1 90.5 83 ASP A CA 1
ATOM 650 C C . ASP A 1 83 ? -9.117 31.984 11.773 1 90.5 83 ASP A C 1
ATOM 652 O O . ASP A 1 83 ? -10.172 32.625 11.789 1 90.5 83 ASP A O 1
ATOM 656 N N . GLU A 1 84 ? -8.047 32.375 12.266 1 87.81 84 GLU A N 1
ATOM 657 C CA . GLU A 1 84 ? -7.973 33.625 12.969 1 87.81 84 GLU A CA 1
ATOM 658 C C . GLU A 1 84 ? -8.242 34.812 12.031 1 87.81 84 GLU A C 1
ATOM 660 O O . GLU A 1 84 ? -8.828 35.812 12.438 1 87.81 84 GLU A O 1
ATOM 665 N N . ARG A 1 85 ? -7.785 34.656 10.773 1 90.31 85 ARG A N 1
ATOM 666 C CA . ARG A 1 85 ? -7.883 35.719 9.797 1 90.31 85 ARG A CA 1
ATOM 667 C C . ARG A 1 85 ? -9.219 35.688 9.07 1 90.31 85 ARG A C 1
ATOM 669 O O . ARG A 1 85 ? -9.719 36.719 8.609 1 90.31 85 ARG A O 1
ATOM 676 N N . ASP A 1 86 ? -9.719 34.625 8.883 1 89.94 86 ASP A N 1
ATOM 677 C CA . ASP A 1 86 ? -11 34.406 8.211 1 89.94 86 ASP A CA 1
ATOM 678 C C . ASP A 1 86 ? -11.82 33.344 8.922 1 89.94 86 ASP A C 1
ATOM 680 O O . ASP A 1 86 ? -11.664 32.156 8.648 1 89.94 86 ASP A O 1
ATOM 684 N N . ARG A 1 87 ? -12.727 33.781 9.734 1 88.12 87 ARG A N 1
ATOM 685 C CA . ARG A 1 87 ? -13.469 32.875 10.617 1 88.12 87 ARG A CA 1
ATOM 686 C C . ARG A 1 87 ? -14.328 31.906 9.812 1 88.12 87 ARG A C 1
ATOM 688 O O . ARG A 1 87 ? -14.789 30.891 10.344 1 88.12 87 ARG A O 1
ATOM 695 N N . ARG A 1 88 ? -14.516 32.188 8.57 1 89 88 ARG A N 1
ATOM 696 C CA . ARG A 1 88 ? -15.281 31.297 7.715 1 89 88 ARG A CA 1
ATOM 697 C C . ARG A 1 88 ? -14.453 30.078 7.305 1 89 88 ARG A C 1
ATOM 699 O O . ARG A 1 88 ? -15 29.062 6.855 1 89 88 ARG A O 1
ATOM 706 N N . VAL A 1 89 ? -13.219 30.266 7.48 1 91.31 89 VAL A N 1
ATOM 707 C CA . VAL A 1 89 ? -12.32 29.172 7.141 1 91.31 89 VAL A CA 1
ATOM 708 C C . VAL A 1 89 ? -12.07 28.297 8.375 1 91.31 89 VAL A C 1
ATOM 710 O O . VAL A 1 89 ? -11.695 28.812 9.43 1 91.31 89 VAL A O 1
ATOM 713 N N . VAL A 1 90 ? -12.398 27.047 8.258 1 93.06 90 VAL A N 1
ATOM 714 C CA . VAL A 1 90 ? -12.211 26.109 9.359 1 93.06 90 VAL A CA 1
ATOM 715 C C . VAL A 1 90 ? -10.914 25.312 9.156 1 93.06 90 VAL A C 1
ATOM 717 O O . VAL A 1 90 ? -10.68 24.766 8.078 1 93.06 90 VAL A O 1
ATOM 720 N N . ARG A 1 91 ? -10.125 25.281 10.266 1 95.88 91 ARG A N 1
ATOM 721 C CA . ARG A 1 91 ? -8.836 24.594 10.203 1 95.88 91 ARG A CA 1
ATOM 722 C C . ARG A 1 91 ? -8.836 23.344 11.078 1 95.88 91 ARG A C 1
ATOM 724 O O . ARG A 1 91 ? -9.375 23.359 12.188 1 95.88 91 ARG A O 1
ATOM 731 N N . LEU A 1 92 ? -8.172 22.312 10.555 1 96.38 92 LEU A N 1
ATOM 732 C CA . LEU A 1 92 ? -8.156 21.031 11.234 1 96.38 92 LEU A CA 1
ATOM 733 C C . LEU A 1 92 ? -6.867 20.859 12.031 1 96.38 92 LEU A C 1
ATOM 735 O O . LEU A 1 92 ? -5.785 21.219 11.57 1 96.38 92 LEU A O 1
ATOM 739 N N . ARG A 1 93 ? -7.016 20.312 13.266 1 95.12 93 ARG A N 1
ATOM 740 C CA . ARG A 1 93 ? -5.863 19.969 14.094 1 95.12 93 ARG A CA 1
ATOM 741 C C . ARG A 1 93 ? -6.031 18.594 14.711 1 95.12 93 ARG A C 1
ATOM 743 O O . ARG A 1 93 ? -7.145 18.188 15.047 1 95.12 93 ARG A O 1
ATOM 750 N N . VAL A 1 94 ? -4.922 17.969 14.852 1 94.5 94 VAL A N 1
ATOM 751 C CA . VAL A 1 94 ? -4.934 16.688 15.539 1 94.5 94 VAL A CA 1
ATOM 752 C C . VAL A 1 94 ? -4.984 16.906 17.047 1 94.5 94 VAL A C 1
ATOM 754 O O . VAL A 1 94 ? -4.332 17.812 17.578 1 94.5 94 VAL A O 1
ATOM 757 N N . THR A 1 95 ? -5.836 16.141 17.734 1 94.38 95 THR A N 1
ATOM 758 C CA . THR A 1 95 ? -5.855 16.219 19.188 1 94.38 95 THR A CA 1
ATOM 759 C C . THR A 1 95 ? -4.574 15.633 19.781 1 94.38 95 THR A C 1
ATOM 761 O O . THR A 1 95 ? -3.832 14.938 19.078 1 94.38 95 THR A O 1
ATOM 764 N N . GLY A 1 96 ? -4.348 15.953 21.062 1 91.19 96 GLY A N 1
ATOM 765 C CA . GLY A 1 96 ? -3.191 15.383 21.734 1 91.19 96 GLY A CA 1
ATOM 766 C C . GLY A 1 96 ? -3.203 13.867 21.766 1 91.19 96 GLY A C 1
ATOM 767 O O . GLY A 1 96 ? -2.186 13.227 21.484 1 91.19 96 GLY A O 1
ATOM 768 N N . GLU A 1 97 ? -4.336 13.359 22.047 1 86.94 97 GLU A N 1
ATOM 769 C CA . GLU A 1 97 ? -4.496 11.914 22.078 1 86.94 97 GLU A CA 1
ATOM 770 C C . GLU A 1 97 ? -4.23 11.297 20.703 1 86.94 97 GLU A C 1
ATOM 772 O O . GLU A 1 97 ? -3.539 10.281 20.594 1 86.94 97 GLU A O 1
ATOM 777 N N . ALA A 1 98 ? -4.738 11.875 19.672 1 88.25 98 ALA A N 1
ATOM 778 C CA . ALA A 1 98 ? -4.559 11.375 18.312 1 88.25 98 ALA A CA 1
ATOM 779 C C . ALA A 1 98 ? -3.104 11.484 17.875 1 88.25 98 ALA A C 1
ATOM 781 O O . ALA A 1 98 ? -2.59 10.602 17.188 1 88.25 98 ALA A O 1
ATOM 782 N N . ARG A 1 99 ? -2.504 12.531 18.312 1 89.25 99 ARG A N 1
ATO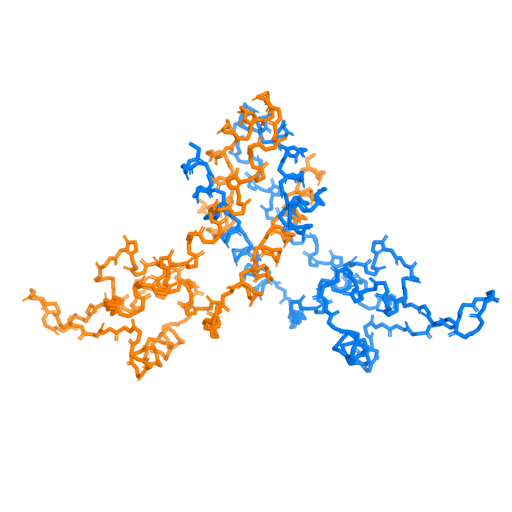M 783 C CA . ARG A 1 99 ? -1.091 12.719 18 1 89.25 99 ARG A CA 1
ATOM 784 C C . ARG A 1 99 ? -0.243 11.602 18.594 1 89.25 99 ARG A C 1
ATOM 786 O O . ARG A 1 99 ? 0.644 11.07 17.922 1 89.25 99 ARG A O 1
ATOM 793 N N . ASP A 1 100 ? -0.521 11.297 19.781 1 86.75 100 ASP A N 1
ATOM 794 C CA . ASP A 1 100 ? 0.209 10.227 20.453 1 86.75 100 ASP A CA 1
ATOM 795 C C . ASP A 1 100 ? 0.013 8.898 19.734 1 86.75 100 ASP A C 1
ATOM 797 O O . ASP A 1 100 ? 0.964 8.133 19.562 1 86.75 100 ASP A O 1
ATOM 801 N N . ARG A 1 101 ? -1.189 8.625 19.297 1 82.44 101 ARG A N 1
ATOM 802 C CA . ARG A 1 101 ? -1.501 7.375 18.594 1 82.44 101 ARG A CA 1
ATOM 803 C C . ARG A 1 101 ? -0.768 7.293 17.266 1 82.44 101 ARG A C 1
ATOM 805 O O . ARG A 1 101 ? -0.203 6.254 16.922 1 82.44 101 ARG A O 1
ATOM 812 N N . ILE A 1 102 ? -0.716 8.367 16.578 1 85.19 102 ILE A N 1
ATOM 813 C CA . ILE A 1 102 ? -0.088 8.359 15.258 1 85.19 102 ILE A CA 1
ATOM 814 C C . ILE A 1 102 ? 1.43 8.289 15.406 1 85.19 102 ILE A C 1
ATOM 816 O O . ILE A 1 102 ? 2.113 7.664 14.594 1 85.19 102 ILE A O 1
ATOM 820 N N . ASP A 1 103 ? 1.929 8.953 16.422 1 86.38 103 ASP A N 1
ATOM 821 C CA . ASP A 1 103 ? 3.359 8.867 16.703 1 86.38 103 ASP A CA 1
ATOM 822 C C . ASP A 1 103 ? 3.781 7.434 16.984 1 86.38 103 ASP A C 1
ATOM 824 O O . ASP A 1 103 ? 4.832 6.98 16.531 1 86.38 103 ASP A O 1
ATOM 828 N N . ARG A 1 104 ? 2.926 6.809 17.703 1 85.81 104 ARG A N 1
ATOM 829 C CA . ARG A 1 104 ? 3.221 5.418 18.031 1 85.81 104 ARG A CA 1
ATOM 830 C C . ARG A 1 104 ? 3.188 4.547 16.781 1 85.81 104 ARG A C 1
ATOM 832 O O . ARG A 1 104 ? 4.039 3.672 16.594 1 85.81 104 ARG A O 1
ATOM 839 N N . VAL A 1 105 ? 2.227 4.746 15.945 1 85.19 105 VAL A N 1
ATOM 840 C CA . VAL A 1 105 ? 2.137 4.008 14.695 1 85.19 105 VAL A CA 1
ATOM 841 C C . VAL A 1 105 ? 3.379 4.273 13.844 1 85.19 105 VAL A C 1
ATOM 843 O O . VAL A 1 105 ? 3.977 3.342 13.297 1 85.19 105 VAL A O 1
ATOM 846 N N . GLN A 1 106 ? 3.756 5.516 13.742 1 86.56 106 GLN A N 1
ATOM 847 C CA . GLN A 1 106 ? 4.945 5.883 12.984 1 86.56 106 GLN A CA 1
ATOM 848 C C . GLN A 1 106 ? 6.191 5.219 13.555 1 86.56 106 GLN A C 1
ATOM 850 O O . GLN A 1 106 ? 7.059 4.762 12.805 1 86.56 106 GLN A O 1
ATOM 855 N N . GLU A 1 107 ? 6.277 5.195 14.828 1 90.12 107 GLU A N 1
ATOM 856 C CA . GLU A 1 107 ? 7.418 4.57 15.492 1 90.12 107 GLU A CA 1
ATOM 857 C C . GLU A 1 107 ? 7.492 3.082 15.172 1 90.12 107 GLU A C 1
ATOM 859 O O . GLU A 1 107 ? 8.578 2.541 14.961 1 90.12 107 GLU A O 1
ATOM 864 N N . LEU A 1 108 ? 6.379 2.461 15.195 1 89.44 108 LEU A N 1
ATOM 865 C CA . LEU A 1 108 ? 6.344 1.04 14.867 1 89.44 108 LEU A CA 1
ATOM 866 C C . LEU A 1 108 ? 6.777 0.811 13.422 1 89.44 108 LEU A C 1
ATOM 868 O O . LEU A 1 108 ? 7.668 0.001 13.156 1 89.44 108 LEU A O 1
ATOM 872 N N . PHE A 1 109 ? 6.199 1.566 12.531 1 90.25 109 PHE A N 1
ATOM 873 C CA . PHE A 1 109 ? 6.543 1.44 11.125 1 90.25 109 PHE A CA 1
ATOM 874 C C . PHE A 1 109 ? 8.039 1.652 10.906 1 90.25 109 PHE A C 1
ATOM 876 O O . PHE A 1 109 ? 8.703 0.823 10.289 1 90.25 109 PHE A O 1
ATOM 883 N N . THR A 1 110 ? 8.531 2.754 11.43 1 92.88 110 THR A N 1
ATOM 884 C CA . THR A 1 110 ? 9.93 3.1 11.219 1 92.88 110 THR A CA 1
ATOM 885 C C . THR A 1 110 ? 10.852 2.102 11.922 1 92.88 110 THR A C 1
ATOM 887 O O . THR A 1 110 ? 11.945 1.811 11.438 1 92.88 110 THR A O 1
ATOM 890 N N . GLY A 1 111 ? 10.375 1.621 13 1 93.94 111 GLY A N 1
ATOM 891 C CA . GLY A 1 111 ? 11.133 0.584 13.672 1 93.94 111 GLY A CA 1
ATOM 892 C C . GLY A 1 111 ? 11.312 -0.668 12.836 1 93.94 111 GLY A C 1
ATOM 893 O O . GLY A 1 111 ? 12.422 -1.203 12.734 1 93.94 111 GLY A O 1
ATOM 894 N N . TYR A 1 112 ? 10.219 -1.177 12.25 1 94.5 112 TYR A N 1
ATOM 895 C CA . TYR A 1 112 ? 10.289 -2.344 11.383 1 94.5 112 TYR A CA 1
ATOM 896 C C . TYR A 1 112 ? 11.242 -2.104 10.219 1 94.5 112 TYR A C 1
ATOM 898 O O . TYR A 1 112 ? 12.07 -2.957 9.906 1 94.5 112 TYR A O 1
ATOM 906 N N . LEU A 1 113 ? 11.133 -0.903 9.648 1 95.44 113 LEU A N 1
ATOM 907 C CA . LEU A 1 113 ? 11.922 -0.572 8.461 1 95.44 113 LEU A CA 1
ATOM 908 C C . LEU A 1 113 ? 13.391 -0.364 8.828 1 95.44 113 LEU A C 1
ATOM 910 O O . LEU A 1 113 ? 14.281 -0.764 8.078 1 95.44 113 LEU A O 1
ATOM 914 N N . SER A 1 114 ? 13.578 0.255 9.953 1 95.56 114 SER A N 1
ATOM 915 C CA . SER A 1 114 ? 14.945 0.444 10.414 1 95.56 114 SER A CA 1
ATOM 916 C C . SER A 1 114 ? 15.641 -0.894 10.641 1 95.56 114 SER A C 1
ATOM 918 O O . SER A 1 114 ? 16.812 -1.062 10.273 1 95.56 114 SER A O 1
ATOM 920 N N . ALA A 1 115 ? 14.953 -1.8 11.227 1 95.12 115 ALA A N 1
ATOM 921 C CA . ALA A 1 115 ? 15.5 -3.135 11.453 1 95.12 115 ALA A CA 1
ATOM 922 C C . ALA A 1 115 ? 15.812 -3.832 10.133 1 95.12 115 ALA A C 1
ATOM 924 O O . ALA A 1 115 ? 16.859 -4.469 9.992 1 95.12 115 ALA A O 1
ATOM 925 N N . ALA A 1 116 ? 14.914 -3.727 9.242 1 95.25 116 ALA A N 1
ATOM 926 C CA . ALA A 1 116 ? 15.109 -4.332 7.93 1 95.25 116 ALA A CA 1
ATOM 927 C C . ALA A 1 116 ? 16.312 -3.711 7.219 1 95.25 116 ALA A C 1
ATOM 929 O O . ALA A 1 116 ? 17.109 -4.418 6.598 1 95.25 116 ALA A O 1
ATOM 930 N N . LEU A 1 117 ? 16.422 -2.389 7.27 1 95.62 117 LEU A N 1
ATOM 931 C CA . LEU A 1 117 ? 17.531 -1.667 6.648 1 95.62 117 LEU A CA 1
ATOM 932 C C . LEU A 1 117 ? 18.859 -2.061 7.277 1 95.62 117 LEU A C 1
ATOM 934 O O . LEU A 1 117 ? 19.859 -2.18 6.582 1 95.62 117 LEU A O 1
ATOM 938 N N . ALA A 1 118 ? 18.844 -2.264 8.578 1 94.56 118 ALA A N 1
ATOM 939 C CA . ALA A 1 118 ? 20.047 -2.607 9.32 1 94.56 118 ALA A CA 1
ATOM 940 C C . ALA A 1 118 ? 20.562 -3.988 8.922 1 94.56 118 ALA A C 1
ATOM 942 O O . ALA A 1 118 ? 21.75 -4.297 9.109 1 94.56 118 ALA A O 1
ATOM 943 N N . ASP A 1 119 ? 19.672 -4.789 8.391 1 94.19 119 ASP A N 1
ATOM 944 C CA . ASP A 1 119 ? 20.031 -6.152 8.016 1 94.19 119 ASP A CA 1
ATOM 945 C C . ASP A 1 119 ? 20.641 -6.195 6.609 1 94.19 119 ASP A C 1
ATOM 947 O O . ASP A 1 119 ? 21.109 -7.238 6.16 1 94.19 119 ASP A O 1
ATOM 951 N N . LEU A 1 120 ? 20.641 -5.098 5.906 1 94.94 120 LEU A N 1
ATOM 952 C CA . LEU A 1 120 ? 21.203 -5.031 4.562 1 94.94 120 LEU A CA 1
ATOM 953 C C . LEU A 1 120 ? 22.703 -4.801 4.613 1 94.94 120 LEU A C 1
ATOM 955 O O . LEU A 1 120 ? 23.203 -4.164 5.539 1 94.94 120 LEU A O 1
ATOM 959 N N . ALA A 1 121 ? 23.344 -5.32 3.555 1 96.19 121 ALA A N 1
ATOM 960 C CA . ALA A 1 121 ? 24.75 -4.953 3.352 1 96.19 121 ALA A CA 1
ATOM 961 C C . ALA A 1 121 ? 24.891 -3.465 3.037 1 96.19 121 ALA A C 1
ATOM 963 O O . ALA A 1 121 ? 23.938 -2.832 2.574 1 96.19 121 ALA A O 1
ATOM 964 N N . HIS A 1 122 ? 26.078 -2.896 3.293 1 95.31 122 HIS A N 1
ATOM 965 C CA . HIS A 1 122 ? 26.312 -1.473 3.094 1 95.31 122 HIS A CA 1
ATOM 966 C C . HIS A 1 122 ? 26.016 -1.058 1.659 1 95.31 122 HIS A C 1
ATOM 968 O O . HIS A 1 122 ? 25.375 -0.027 1.428 1 95.31 122 HIS A O 1
ATOM 974 N N . GLU A 1 123 ? 26.375 -1.887 0.722 1 95.62 123 GLU A N 1
ATOM 975 C CA . GLU A 1 123 ? 26.156 -1.576 -0.688 1 95.62 123 GLU A CA 1
ATOM 976 C C . GLU A 1 123 ? 24.672 -1.562 -1.028 1 95.62 123 GLU A C 1
ATOM 978 O O . GLU A 1 123 ? 24.219 -0.739 -1.828 1 95.62 123 GLU A O 1
ATOM 983 N N . GLU A 1 124 ? 23.969 -2.441 -0.407 1 95.31 124 GLU A N 1
ATOM 984 C CA . GLU A 1 124 ? 22.531 -2.51 -0.617 1 95.31 124 GLU A CA 1
ATOM 985 C C . GLU A 1 124 ? 21.828 -1.282 -0.04 1 95.31 124 GLU A C 1
ATOM 987 O O . GLU A 1 124 ? 20.922 -0.723 -0.668 1 95.31 124 GLU A O 1
ATOM 992 N N . ARG A 1 125 ? 22.281 -0.9 1.109 1 95.12 125 ARG A N 1
ATOM 993 C CA . ARG A 1 125 ? 21.719 0.287 1.737 1 95.12 125 ARG A CA 1
ATOM 994 C C . ARG A 1 125 ? 21.984 1.533 0.902 1 95.12 125 ARG A C 1
ATOM 996 O O . ARG A 1 125 ? 21.125 2.398 0.766 1 95.12 125 ARG A O 1
ATOM 1003 N N . ASP A 1 126 ? 23.156 1.553 0.388 1 95.31 126 ASP A N 1
ATOM 1004 C CA . ASP A 1 126 ? 23.531 2.686 -0.456 1 95.31 126 ASP A CA 1
ATOM 1005 C C . ASP A 1 126 ? 22.656 2.744 -1.71 1 95.31 126 ASP A C 1
ATOM 1007 O O . ASP A 1 126 ? 22.25 3.826 -2.145 1 95.31 126 ASP A O 1
ATOM 1011 N N . ALA A 1 127 ? 22.375 1.623 -2.279 1 95.69 127 ALA A N 1
ATOM 1012 C CA . ALA A 1 127 ? 21.531 1.566 -3.465 1 95.69 127 ALA A CA 1
ATOM 1013 C C . ALA A 1 127 ? 20.125 2.059 -3.15 1 95.69 127 ALA A C 1
ATOM 1015 O O . ALA A 1 127 ? 19.531 2.805 -3.934 1 95.69 127 ALA A O 1
ATOM 1016 N N . VAL A 1 128 ? 19.625 1.658 -2.012 1 96.31 128 VAL A N 1
ATOM 1017 C CA . VAL A 1 128 ? 18.297 2.084 -1.588 1 96.31 128 VAL A CA 1
ATOM 1018 C C . VAL A 1 128 ? 18.281 3.598 -1.385 1 96.31 128 VAL A C 1
ATOM 1020 O O . VAL A 1 128 ? 17.406 4.289 -1.897 1 96.31 128 VAL A O 1
ATOM 1023 N N . ARG A 1 129 ? 19.266 4.043 -0.681 1 95.06 129 ARG A N 1
ATOM 1024 C CA . ARG A 1 129 ? 19.359 5.477 -0.423 1 95.06 129 ARG A CA 1
ATOM 1025 C C . ARG A 1 129 ? 19.391 6.266 -1.727 1 95.06 129 ARG A C 1
ATOM 1027 O O . ARG A 1 129 ? 18.703 7.281 -1.86 1 95.06 129 ARG A O 1
ATOM 1034 N N . ALA A 1 130 ? 20.109 5.781 -2.67 1 95.12 130 ALA A N 1
ATOM 1035 C CA . ALA A 1 130 ? 20.281 6.465 -3.947 1 95.12 130 ALA A CA 1
ATOM 1036 C C . ALA A 1 130 ? 19 6.441 -4.762 1 95.12 130 ALA A C 1
ATOM 1038 O O . ALA A 1 130 ? 18.75 7.332 -5.574 1 95.12 130 ALA A O 1
ATOM 1039 N N . ALA A 1 131 ? 18.188 5.512 -4.508 1 96.56 131 ALA A N 1
ATOM 1040 C CA . ALA A 1 131 ? 16.984 5.312 -5.324 1 96.56 131 ALA A CA 1
ATOM 1041 C C . ALA A 1 131 ? 15.797 6.09 -4.762 1 96.56 131 ALA A C 1
ATOM 1043 O O . ALA A 1 131 ? 14.797 6.293 -5.453 1 96.56 131 ALA A O 1
ATOM 1044 N N . LEU A 1 132 ? 15.867 6.496 -3.486 1 95.62 132 LEU A N 1
ATOM 1045 C CA . LEU A 1 132 ? 14.727 7.031 -2.758 1 95.62 132 LEU A CA 1
ATOM 1046 C C . LEU A 1 132 ? 14.156 8.258 -3.465 1 95.62 132 LEU A C 1
ATOM 1048 O O . LEU A 1 132 ? 12.945 8.359 -3.662 1 95.62 132 LEU A O 1
ATOM 1052 N N . PRO A 1 133 ? 14.992 9.188 -3.977 1 94.38 133 PRO A N 1
ATOM 1053 C CA . PRO A 1 133 ? 14.43 10.352 -4.664 1 94.38 133 PRO A CA 1
ATOM 1054 C C . PRO A 1 133 ? 13.688 9.977 -5.945 1 94.38 133 PRO A C 1
ATOM 1056 O O . PRO A 1 133 ? 12.609 10.523 -6.223 1 94.38 133 PRO A O 1
ATOM 1059 N N . ALA A 1 134 ? 14.281 9.078 -6.699 1 95.94 134 ALA A N 1
ATOM 1060 C CA . ALA A 1 134 ? 13.641 8.633 -7.934 1 95.94 134 ALA A CA 1
ATOM 1061 C C . ALA A 1 134 ? 12.328 7.914 -7.641 1 95.94 134 ALA A C 1
ATOM 1063 O O . ALA A 1 134 ? 11.344 8.086 -8.367 1 95.94 134 ALA A O 1
ATOM 1064 N N . LEU A 1 135 ? 12.281 7.133 -6.582 1 95.38 135 LEU A N 1
ATOM 1065 C CA . LEU A 1 135 ? 11.078 6.41 -6.195 1 95.38 135 LEU A CA 1
ATOM 1066 C C . LEU A 1 135 ? 9.984 7.375 -5.754 1 95.38 135 LEU A C 1
ATOM 1068 O O . LEU A 1 135 ? 8.805 7.168 -6.059 1 95.38 135 LEU A O 1
ATOM 1072 N N . ALA A 1 136 ? 10.406 8.391 -5.062 1 92.44 136 ALA A N 1
ATOM 1073 C CA . ALA A 1 136 ? 9.453 9.43 -4.676 1 92.44 136 ALA A CA 1
ATOM 1074 C C . ALA A 1 136 ? 8.852 10.109 -5.902 1 92.44 136 ALA A C 1
ATOM 1076 O O . ALA A 1 136 ? 7.664 10.43 -5.922 1 92.44 136 ALA A O 1
ATOM 1077 N N . ARG A 1 137 ? 9.633 10.352 -6.891 1 93.38 137 ARG A N 1
ATOM 1078 C CA . ARG A 1 137 ? 9.141 10.961 -8.125 1 93.38 137 ARG A CA 1
ATOM 1079 C C . ARG A 1 137 ? 8.156 10.031 -8.836 1 93.38 137 ARG A C 1
ATOM 1081 O O . ARG A 1 137 ? 7.156 10.492 -9.391 1 93.38 137 ARG A O 1
ATOM 1088 N N . ILE A 1 138 ? 8.477 8.758 -8.852 1 94.81 138 ILE A N 1
ATOM 1089 C CA . ILE A 1 138 ? 7.57 7.781 -9.438 1 94.81 138 ILE A CA 1
ATOM 1090 C C . ILE A 1 138 ? 6.211 7.852 -8.75 1 94.81 138 ILE A C 1
ATOM 1092 O O . ILE A 1 138 ? 5.172 7.91 -9.414 1 94.81 138 ILE A O 1
ATOM 1096 N N . ALA A 1 139 ? 6.23 7.844 -7.402 1 91.12 139 ALA A N 1
ATOM 1097 C CA . ALA A 1 139 ? 4.988 7.898 -6.633 1 91.12 139 ALA A CA 1
ATOM 1098 C C . ALA A 1 139 ? 4.191 9.156 -6.969 1 91.12 139 ALA A C 1
ATOM 1100 O O . ALA A 1 139 ? 2.969 9.102 -7.121 1 91.12 139 ALA A O 1
ATOM 1101 N N . ARG A 1 140 ? 4.887 10.25 -7.133 1 89 140 ARG A N 1
ATOM 1102 C CA . ARG A 1 140 ? 4.227 11.5 -7.477 1 89 140 ARG A CA 1
ATOM 1103 C C . ARG A 1 140 ? 3.65 11.453 -8.891 1 89 140 ARG A C 1
ATOM 1105 O O . ARG A 1 140 ? 2.555 11.961 -9.141 1 89 140 ARG A O 1
ATOM 1112 N N . HIS A 1 141 ? 4.441 10.898 -9.805 1 91.75 141 HIS A N 1
ATOM 1113 C CA . HIS A 1 141 ? 3.984 10.758 -11.18 1 91.75 141 HIS A CA 1
ATOM 1114 C C . HIS A 1 141 ? 2.695 9.945 -11.25 1 91.75 141 HIS A C 1
ATOM 1116 O O . HIS A 1 141 ? 1.762 10.32 -11.969 1 91.75 141 HIS A O 1
ATOM 1122 N N . VAL A 1 142 ? 2.637 8.875 -10.531 1 91.19 142 VAL A N 1
ATOM 1123 C CA . VAL A 1 142 ? 1.461 8.016 -10.531 1 91.19 142 VAL A CA 1
ATOM 1124 C C . VAL A 1 142 ? 0.273 8.758 -9.93 1 91.19 142 VAL A C 1
ATOM 1126 O O . VAL A 1 142 ? -0.843 8.688 -10.445 1 91.19 142 VAL A O 1
ATOM 1129 N N . ARG A 1 143 ? 0.507 9.359 -8.844 1 84.19 143 ARG A N 1
ATOM 1130 C CA . ARG A 1 143 ? -0.545 10.117 -8.172 1 84.19 143 ARG A CA 1
ATOM 1131 C C . ARG A 1 143 ? -1.148 11.164 -9.102 1 84.19 143 ARG A C 1
ATOM 1133 O O . ARG A 1 143 ? -2.371 11.297 -9.18 1 84.19 143 ARG A O 1
ATOM 1140 N N . ASP A 1 144 ? -0.277 11.906 -9.781 1 82.5 144 ASP A N 1
ATOM 1141 C CA . ASP A 1 144 ? -0.7 13.047 -10.586 1 82.5 144 ASP A CA 1
ATOM 1142 C C . ASP A 1 144 ? -1.227 12.602 -11.945 1 82.5 144 ASP A C 1
ATOM 1144 O O . ASP A 1 144 ? -1.915 13.359 -12.633 1 82.5 144 ASP A O 1
ATOM 1148 N N . GLY A 1 145 ? -1.272 11.273 -12.227 1 74.88 145 GLY A N 1
ATOM 1149 C CA . GLY A 1 145 ? -1.774 10.758 -13.492 1 74.88 145 GLY A CA 1
ATOM 1150 C C . GLY A 1 145 ? -0.893 11.117 -14.68 1 74.88 145 GLY A C 1
ATOM 1151 O O . GLY A 1 145 ? -1.361 11.172 -15.812 1 74.88 145 GLY A O 1
ATOM 1152 N N . GLY A 1 146 ? 0.469 11.133 -14.562 1 56.28 146 GLY A N 1
ATOM 1153 C CA . GLY A 1 146 ? 1.314 11.617 -15.641 1 56.28 146 GLY A CA 1
ATOM 1154 C C . GLY A 1 146 ? 1.015 13.047 -16.047 1 56.28 146 GLY A C 1
ATOM 1155 O O . GLY A 1 146 ? 1.394 13.492 -17.125 1 56.28 146 GLY A O 1
ATOM 1156 N N . ARG A 1 147 ? -0.116 13.664 -15.688 1 42.12 147 ARG A N 1
ATOM 1157 C CA . ARG A 1 147 ? -0.471 14.984 -16.188 1 42.12 147 ARG A CA 1
ATOM 1158 C C . ARG A 1 147 ? 0.634 15.992 -15.914 1 42.12 147 ARG A C 1
ATOM 1160 O O . ARG A 1 147 ? 0.781 16.453 -14.781 1 42.12 147 ARG A O 1
ATOM 1167 N N . HIS A 1 148 ? 1.89 15.734 -15.984 1 36.59 148 HIS A N 1
ATOM 1168 C CA . HIS A 1 148 ? 2.561 17.016 -16.219 1 36.59 148 HIS A CA 1
ATOM 1169 C C . HIS A 1 148 ? 2.025 17.688 -17.469 1 36.59 148 HIS A C 1
ATOM 1171 O O . HIS A 1 148 ? 1.615 17.016 -18.422 1 36.59 148 HIS A O 1
ATOM 1177 N N . MET B 1 1 ? 19.625 6.957 9.359 1 47.69 1 MET B N 1
ATOM 1178 C CA . MET B 1 1 ? 18.953 5.664 9.266 1 47.69 1 MET B CA 1
ATOM 1179 C C . MET B 1 1 ? 17.453 5.816 9.5 1 47.69 1 MET B C 1
ATOM 1181 O O . MET B 1 1 ? 16.641 5.199 8.797 1 47.69 1 MET B O 1
ATOM 1185 N N . THR B 1 2 ? 17.203 6.848 10.289 1 61.88 2 THR B N 1
ATOM 1186 C CA . THR B 1 2 ? 15.812 7.152 10.641 1 61.88 2 THR B CA 1
ATOM 1187 C C . THR B 1 2 ? 15.109 7.879 9.5 1 61.88 2 THR B C 1
ATOM 1189 O O . THR B 1 2 ? 13.945 7.605 9.203 1 61.88 2 THR B O 1
ATOM 1192 N N . ASP B 1 3 ? 15.961 8.438 8.664 1 84.5 3 ASP B N 1
ATOM 1193 C CA . ASP B 1 3 ? 15.375 9.227 7.586 1 84.5 3 ASP B CA 1
ATOM 1194 C C . ASP B 1 3 ? 14.953 8.336 6.422 1 84.5 3 ASP B C 1
ATOM 1196 O O . ASP B 1 3 ? 13.875 8.531 5.852 1 84.5 3 ASP B O 1
ATOM 1200 N N . GLU B 1 4 ? 15.852 7.219 6.297 1 91.75 4 GLU B N 1
ATOM 1201 C CA . GLU B 1 4 ? 15.508 6.301 5.219 1 91.75 4 GLU B CA 1
ATOM 1202 C C . GLU B 1 4 ? 14.242 5.512 5.547 1 91.75 4 GLU B C 1
ATOM 1204 O O . GLU B 1 4 ? 13.414 5.266 4.668 1 91.75 4 GLU B O 1
ATOM 1209 N N . ALA B 1 5 ? 14.172 5.227 6.812 1 93.25 5 ALA B N 1
ATOM 1210 C CA . ALA B 1 5 ? 13 4.477 7.258 1 93.25 5 ALA B CA 1
ATOM 1211 C C . ALA B 1 5 ? 11.727 5.305 7.098 1 93.25 5 ALA B C 1
ATOM 1213 O O . ALA B 1 5 ? 10.711 4.797 6.629 1 93.25 5 ALA B O 1
ATOM 1214 N N . VAL B 1 6 ? 11.844 6.543 7.414 1 89.12 6 VAL B N 1
ATOM 1215 C CA . VAL B 1 6 ? 10.711 7.449 7.293 1 89.12 6 VAL B CA 1
ATOM 1216 C C . VAL B 1 6 ? 10.359 7.641 5.82 1 89.12 6 VAL B C 1
ATOM 1218 O O . VAL B 1 6 ? 9.18 7.605 5.449 1 89.12 6 VAL B O 1
ATOM 1221 N N . ALA B 1 7 ? 11.344 7.801 5.012 1 90.12 7 ALA B N 1
ATOM 1222 C CA . ALA B 1 7 ? 11.133 7.973 3.574 1 90.12 7 ALA B CA 1
ATOM 1223 C C . ALA B 1 7 ? 10.461 6.738 2.971 1 90.12 7 ALA B C 1
ATOM 1225 O O . ALA B 1 7 ? 9.539 6.863 2.162 1 90.12 7 ALA B O 1
ATOM 1226 N N . LEU B 1 8 ? 10.891 5.59 3.379 1 92.44 8 LEU B N 1
ATOM 1227 C CA . LEU B 1 8 ? 10.344 4.34 2.855 1 92.44 8 LEU B CA 1
ATOM 1228 C C . LEU B 1 8 ? 8.898 4.156 3.295 1 92.44 8 LEU B C 1
ATOM 1230 O O . LEU B 1 8 ? 8.07 3.68 2.52 1 92.44 8 LEU B O 1
ATOM 1234 N N . MET B 1 9 ? 8.672 4.527 4.504 1 88.88 9 MET B N 1
ATOM 1235 C CA . MET B 1 9 ? 7.305 4.461 5.012 1 88.88 9 MET B CA 1
ATOM 1236 C C . MET B 1 9 ? 6.363 5.316 4.168 1 88.88 9 MET B C 1
ATOM 1238 O O . MET B 1 9 ? 5.312 4.848 3.732 1 88.88 9 MET B O 1
ATOM 1242 N N . HIS B 1 10 ? 6.754 6.516 3.902 1 84.5 10 HIS B N 1
ATOM 1243 C CA . HIS B 1 10 ? 5.941 7.434 3.117 1 84.5 10 HIS B CA 1
ATOM 1244 C C . HIS B 1 10 ? 5.781 6.938 1.683 1 84.5 10 HIS B C 1
ATOM 1246 O O . HIS B 1 10 ? 4.688 7.008 1.116 1 84.5 10 HIS B O 1
ATOM 1252 N N . LEU B 1 11 ? 6.809 6.441 1.156 1 88.12 11 LEU B N 1
ATOM 1253 C CA . LEU B 1 11 ? 6.801 5.941 -0.214 1 88.12 11 LEU B CA 1
ATOM 1254 C C . LEU B 1 11 ? 5.832 4.773 -0.358 1 88.12 11 LEU B C 1
ATOM 1256 O O . LEU B 1 11 ? 5.031 4.734 -1.296 1 88.12 11 LEU B O 1
ATOM 1260 N N . ALA B 1 12 ? 5.953 3.822 0.534 1 88.75 12 ALA B N 1
ATOM 1261 C CA . ALA B 1 12 ? 5.086 2.65 0.504 1 88.75 12 ALA B CA 1
A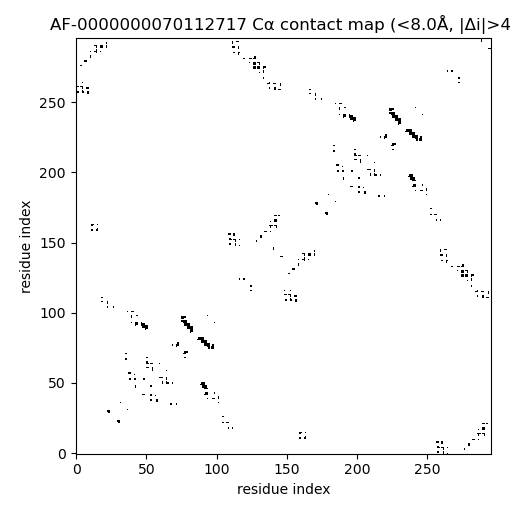TOM 1262 C C . ALA B 1 12 ? 3.613 3.055 0.552 1 88.75 12 ALA B C 1
ATOM 1264 O O . ALA B 1 12 ? 2.799 2.551 -0.223 1 88.75 12 ALA B O 1
ATOM 1265 N N . HIS B 1 13 ? 3.287 3.926 1.372 1 83.88 13 HIS B N 1
ATOM 1266 C CA . HIS B 1 13 ? 1.916 4.395 1.539 1 83.88 13 HIS B CA 1
ATOM 1267 C C . HIS B 1 13 ? 1.44 5.156 0.307 1 83.88 13 HIS B C 1
ATOM 1269 O O . HIS B 1 13 ? 0.365 4.871 -0.226 1 83.88 13 HIS B O 1
ATOM 1275 N N . GLN B 1 14 ? 2.189 6.082 -0.148 1 83.5 14 GLN B N 1
ATOM 1276 C CA . GLN B 1 14 ? 1.801 6.938 -1.265 1 83.5 14 GLN B CA 1
ATOM 1277 C C . GLN B 1 14 ? 1.67 6.133 -2.555 1 83.5 14 GLN B C 1
ATOM 1279 O O . GLN B 1 14 ? 0.714 6.312 -3.312 1 83.5 14 GLN B O 1
ATOM 1284 N N . LEU B 1 15 ? 2.672 5.34 -2.857 1 88.81 15 LEU B N 1
ATOM 1285 C CA . LEU B 1 15 ? 2.668 4.57 -4.098 1 88.81 15 LEU B CA 1
ATOM 1286 C C . LEU B 1 15 ? 1.481 3.615 -4.141 1 88.81 15 LEU B C 1
ATOM 1288 O O . LEU B 1 15 ? 0.775 3.541 -5.148 1 88.81 15 LEU B O 1
ATOM 1292 N N . HIS B 1 16 ? 1.255 2.906 -3.088 1 86.88 16 HIS B N 1
ATOM 1293 C CA . HIS B 1 16 ? 0.135 1.973 -3.029 1 86.88 16 HIS B CA 1
ATOM 1294 C C . HIS B 1 16 ? -1.196 2.697 -3.199 1 86.88 16 HIS B C 1
ATOM 1296 O O . HIS B 1 16 ? -2.021 2.301 -4.023 1 86.88 16 HIS B O 1
ATOM 1302 N N . ARG B 1 17 ? -1.466 3.74 -2.477 1 81.81 17 ARG B N 1
ATOM 1303 C CA . ARG B 1 17 ? -2.715 4.496 -2.523 1 81.81 17 ARG B CA 1
ATOM 1304 C C . ARG B 1 17 ? -2.943 5.09 -3.908 1 81.81 17 ARG B C 1
ATOM 1306 O O . ARG B 1 17 ? -4.07 5.094 -4.41 1 81.81 17 ARG B O 1
ATOM 1313 N N . SER B 1 18 ? -1.891 5.672 -4.453 1 87 18 SER B N 1
ATOM 1314 C CA . SER B 1 18 ? -2.016 6.301 -5.766 1 87 18 SER B CA 1
ATOM 1315 C C . SER B 1 18 ? -2.352 5.273 -6.84 1 87 18 SER B C 1
ATOM 1317 O O . SER B 1 18 ? -3.191 5.527 -7.707 1 87 18 SER B O 1
ATOM 1319 N N . LEU B 1 19 ? -1.701 4.152 -6.828 1 88.94 19 LEU B N 1
ATOM 1320 C CA . LEU B 1 19 ? -1.996 3.086 -7.777 1 88.94 19 LEU B CA 1
ATOM 1321 C C . LEU B 1 19 ? -3.443 2.623 -7.645 1 88.94 19 LEU B C 1
ATOM 1323 O O . LEU B 1 19 ? -4.156 2.51 -8.648 1 88.94 19 LEU B O 1
ATOM 1327 N N . ASP B 1 20 ? -3.871 2.418 -6.453 1 84.38 20 ASP B N 1
ATOM 1328 C CA . ASP B 1 20 ? -5.227 1.947 -6.184 1 84.38 20 ASP B CA 1
ATOM 1329 C C . ASP B 1 20 ? -6.266 2.953 -6.672 1 84.38 20 ASP B C 1
ATOM 1331 O O . ASP B 1 20 ? -7.254 2.572 -7.305 1 84.38 20 ASP B O 1
ATOM 1335 N N . ARG B 1 21 ? -6.043 4.113 -6.402 1 81.88 21 ARG B N 1
ATOM 1336 C CA . ARG B 1 21 ? -6.973 5.164 -6.809 1 81.88 21 ARG B CA 1
ATOM 1337 C C . ARG B 1 21 ? -7.059 5.254 -8.328 1 81.88 21 ARG B C 1
ATOM 1339 O O . ARG B 1 21 ? -8.148 5.391 -8.883 1 81.88 21 ARG B O 1
ATOM 1346 N N . ARG B 1 22 ? -5.977 5.262 -8.969 1 86.38 22 ARG B N 1
ATOM 1347 C CA . ARG B 1 22 ? -5.965 5.379 -10.422 1 86.38 22 ARG B CA 1
ATOM 1348 C C . ARG B 1 22 ? -6.688 4.207 -11.078 1 86.38 22 ARG B C 1
ATOM 1350 O O . ARG B 1 22 ? -7.465 4.395 -12.016 1 86.38 22 ARG B O 1
ATOM 1357 N N . VAL B 1 23 ? -6.406 3.086 -10.578 1 86 23 VAL B N 1
ATOM 1358 C CA . VAL B 1 23 ? -7.051 1.897 -11.133 1 86 23 VAL B CA 1
ATOM 1359 C C . VAL B 1 23 ? -8.562 1.98 -10.906 1 86 23 VAL B C 1
ATOM 1361 O O . VAL B 1 23 ? -9.344 1.587 -11.773 1 86 23 VAL B O 1
ATOM 1364 N N . GLN B 1 24 ? -8.938 2.396 -9.695 1 81.62 24 GLN B N 1
ATOM 1365 C CA . GLN B 1 24 ? -10.359 2.559 -9.406 1 81.62 24 GLN B CA 1
ATOM 1366 C C . GLN B 1 24 ? -11.031 3.48 -10.422 1 81.62 24 GLN B C 1
ATOM 1368 O O . GLN B 1 24 ? -12.172 3.25 -10.82 1 81.62 24 GLN B O 1
ATOM 1373 N N . GLY B 1 25 ? -10.344 4.469 -10.812 1 81.69 25 GLY B N 1
ATOM 1374 C CA . GLY B 1 25 ? -10.883 5.398 -11.789 1 81.69 25 GLY B CA 1
ATOM 1375 C C . GLY B 1 25 ? -10.906 4.832 -13.195 1 81.69 25 GLY B C 1
ATOM 1376 O O . GLY B 1 25 ? -11.789 5.172 -13.992 1 81.69 25 GLY B O 1
ATOM 1377 N N . ASP B 1 26 ? -9.945 4.027 -13.484 1 83.56 26 ASP B N 1
ATOM 1378 C CA . ASP B 1 26 ? -9.766 3.572 -14.859 1 83.56 26 ASP B CA 1
ATOM 1379 C C . ASP B 1 26 ? -10.438 2.219 -15.086 1 83.56 26 ASP B C 1
ATOM 1381 O O . ASP B 1 26 ? -10.664 1.812 -16.219 1 83.56 26 ASP B O 1
ATOM 1385 N N . PHE B 1 27 ? -10.648 1.508 -13.992 1 77.12 27 PHE B N 1
ATOM 1386 C CA . PHE B 1 27 ? -11.203 0.167 -14.109 1 77.12 27 PHE B CA 1
ATOM 1387 C C . PHE B 1 27 ? -12.711 0.227 -14.352 1 77.12 27 PHE B C 1
ATOM 1389 O O . PHE B 1 27 ? -13.438 0.906 -13.625 1 77.12 27 PHE B O 1
ATOM 1396 N N . THR B 1 28 ? -13.172 -0.206 -15.383 1 67.75 28 THR B N 1
ATOM 1397 C CA . THR B 1 28 ? -14.562 -0.182 -15.836 1 67.75 28 THR B CA 1
ATOM 1398 C C . THR B 1 28 ? -15.445 -1.028 -14.93 1 67.75 28 THR B C 1
ATOM 1400 O O . THR B 1 28 ? -16.656 -0.823 -14.867 1 67.75 28 THR B O 1
ATOM 1403 N N . HIS B 1 29 ? -14.898 -2.115 -14.367 1 63.69 29 HIS B N 1
ATOM 1404 C CA . HIS B 1 29 ? -15.656 -2.953 -13.445 1 63.69 29 HIS B CA 1
ATOM 1405 C C . HIS B 1 29 ? -15.344 -2.6 -11.992 1 63.69 29 HIS B C 1
ATOM 1407 O O . HIS B 1 29 ? -14.297 -2.018 -11.703 1 63.69 29 HIS B O 1
ATOM 1413 N N . PRO B 1 30 ? -16.375 -2.783 -11.188 1 62.59 30 PRO B N 1
ATOM 1414 C CA . PRO B 1 30 ? -16.047 -2.557 -9.781 1 62.59 30 PRO B CA 1
ATOM 1415 C C . PRO B 1 30 ? -14.766 -3.27 -9.352 1 62.59 30 PRO B C 1
ATOM 1417 O O . PRO B 1 30 ? -14.578 -4.449 -9.656 1 62.59 30 PRO B O 1
ATOM 1420 N N . LYS B 1 31 ? -13.828 -2.57 -8.945 1 67.62 31 LYS B N 1
ATOM 1421 C CA . LYS B 1 31 ? -12.594 -3.139 -8.414 1 67.62 31 LYS B CA 1
ATOM 1422 C C . LYS B 1 31 ? -12.875 -4.098 -7.266 1 67.62 31 LYS B C 1
ATOM 1424 O O . LYS B 1 31 ? -13.602 -3.758 -6.332 1 67.62 31 LYS B O 1
ATOM 1429 N N . PRO B 1 32 ? -12.445 -5.398 -7.492 1 72.56 32 PRO B N 1
ATOM 1430 C CA . PRO B 1 32 ? -12.602 -6.273 -6.328 1 72.56 32 PRO B CA 1
ATOM 1431 C C . PRO B 1 32 ? -11.922 -5.719 -5.078 1 72.56 32 PRO B C 1
ATOM 1433 O O . PRO B 1 32 ? -10.992 -4.91 -5.18 1 72.56 32 PRO B O 1
ATOM 1436 N N . PRO B 1 33 ? -12.523 -6.012 -3.922 1 75.56 33 PRO B N 1
ATOM 1437 C CA . PRO B 1 33 ? -11.828 -5.629 -2.688 1 75.56 33 PRO B CA 1
ATOM 1438 C C . PRO B 1 33 ? -10.359 -6.031 -2.686 1 75.56 33 PRO B C 1
ATOM 1440 O O . PRO B 1 33 ? -9.977 -6.996 -3.352 1 75.56 33 PRO B O 1
ATOM 1443 N N . GLU B 1 34 ? -9.594 -5.348 -1.968 1 76.38 34 GLU B N 1
ATOM 1444 C CA . GLU B 1 34 ? -8.148 -5.543 -1.927 1 76.38 34 GLU B CA 1
ATOM 1445 C C . GLU B 1 34 ? -7.797 -6.988 -1.58 1 76.38 34 GLU B C 1
ATOM 1447 O O . GLU B 1 34 ? -6.895 -7.574 -2.18 1 76.38 34 GLU B O 1
ATOM 1452 N N . ALA B 1 35 ? -8.508 -7.562 -0.626 1 80.62 35 ALA B N 1
ATOM 1453 C CA . ALA B 1 35 ? -8.227 -8.93 -0.211 1 80.62 35 ALA B CA 1
ATOM 1454 C C . ALA B 1 35 ? -8.453 -9.914 -1.358 1 80.62 35 ALA B C 1
ATOM 1456 O O . ALA B 1 35 ? -7.73 -10.898 -1.491 1 80.62 35 ALA B O 1
ATOM 1457 N N . GLN B 1 36 ? -9.453 -9.641 -2.146 1 86.38 36 GLN B N 1
ATOM 1458 C CA . GLN B 1 36 ? -9.75 -10.5 -3.283 1 86.38 36 GLN B CA 1
ATOM 1459 C C . GLN B 1 36 ? -8.703 -10.344 -4.383 1 86.38 36 GLN B C 1
ATOM 1461 O O . GLN B 1 36 ? -8.297 -11.32 -5.008 1 86.38 36 GLN B O 1
ATOM 1466 N N . ILE B 1 37 ? -8.328 -9.133 -4.57 1 81.94 37 ILE B N 1
ATOM 1467 C CA . ILE B 1 37 ? -7.305 -8.859 -5.578 1 81.94 37 ILE B CA 1
ATOM 1468 C C . ILE B 1 37 ? -6.012 -9.586 -5.211 1 81.94 37 ILE B C 1
ATOM 1470 O O . ILE B 1 37 ? -5.41 -10.258 -6.055 1 81.94 37 ILE B O 1
ATOM 1474 N N . VAL B 1 38 ? -5.617 -9.477 -4.043 1 83.31 38 VAL B N 1
ATOM 1475 C CA . VAL B 1 38 ? -4.379 -10.102 -3.592 1 83.31 38 VAL B CA 1
ATOM 1476 C C . VAL B 1 38 ? -4.5 -11.625 -3.693 1 83.31 38 VAL B C 1
ATOM 1478 O O . VAL B 1 38 ? -3.568 -12.297 -4.137 1 83.31 38 VAL B O 1
ATOM 1481 N N . ALA B 1 39 ? -5.613 -12.094 -3.271 1 89.94 39 ALA B N 1
ATOM 1482 C CA . ALA B 1 39 ? -5.848 -13.531 -3.377 1 89.94 39 ALA B CA 1
ATOM 1483 C C . ALA B 1 39 ? -5.738 -14 -4.824 1 89.94 39 ALA B C 1
ATOM 1485 O O . ALA B 1 39 ? -5.086 -15.008 -5.113 1 89.94 39 ALA B O 1
ATOM 1486 N N . LEU B 1 40 ? -6.395 -13.266 -5.668 1 89.88 40 LEU B N 1
ATOM 1487 C CA . LEU B 1 40 ? -6.379 -13.625 -7.082 1 89.88 40 LEU B CA 1
ATOM 1488 C C . LEU B 1 40 ? -4.957 -13.609 -7.633 1 89.88 40 LEU B C 1
ATOM 1490 O O . LEU B 1 40 ? -4.574 -14.492 -8.398 1 89.88 40 LEU B O 1
ATOM 1494 N N . TRP B 1 41 ? -4.234 -12.641 -7.227 1 85.06 41 TRP B N 1
ATOM 1495 C CA . TRP B 1 41 ? -2.85 -12.547 -7.672 1 85.06 41 TRP B CA 1
ATOM 1496 C C . TRP B 1 41 ? -2.037 -13.742 -7.176 1 85.06 41 TRP B C 1
ATOM 1498 O O . TRP B 1 41 ? -1.266 -14.336 -7.938 1 85.06 41 TRP B O 1
ATOM 1508 N N . GLN B 1 42 ? -2.148 -14.055 -5.945 1 85.88 42 GLN B N 1
ATOM 1509 C CA . GLN B 1 42 ? -1.406 -15.164 -5.359 1 85.88 42 GLN B CA 1
ATOM 1510 C C . GLN B 1 42 ? -1.752 -16.484 -6.051 1 85.88 42 GLN B C 1
ATOM 1512 O O . GLN B 1 42 ? -0.864 -17.281 -6.355 1 85.88 42 GLN B O 1
ATOM 1517 N N . ILE B 1 43 ? -3.002 -16.656 -6.297 1 91.5 43 ILE B N 1
ATOM 1518 C CA . ILE B 1 43 ? -3.459 -17.891 -6.91 1 91.5 43 ILE B CA 1
ATOM 1519 C C . ILE B 1 43 ? -3.002 -17.953 -8.367 1 91.5 43 ILE B C 1
ATOM 1521 O O . ILE B 1 43 ? -2.635 -19.016 -8.867 1 91.5 43 ILE B O 1
ATOM 1525 N N . ARG B 1 44 ? -3.109 -16.812 -8.945 1 85.62 44 ARG B N 1
ATOM 1526 C CA . ARG B 1 44 ? -2.623 -16.734 -10.32 1 85.62 44 ARG B CA 1
ATOM 1527 C C . ARG B 1 44 ? -1.139 -17.078 -10.391 1 85.62 44 ARG B C 1
ATOM 1529 O O . ARG B 1 44 ? -0.697 -17.75 -11.32 1 85.62 44 ARG B O 1
ATOM 1536 N N . GLU B 1 45 ? -0.351 -16.609 -9.5 1 81.69 45 GLU B N 1
ATOM 1537 C CA . GLU B 1 45 ? 1.088 -16.859 -9.461 1 81.69 45 GLU B CA 1
ATOM 1538 C C . GLU B 1 45 ? 1.391 -18.297 -9.078 1 81.69 45 GLU B C 1
ATOM 1540 O O . GLU B 1 45 ? 2.408 -18.859 -9.492 1 81.69 45 GLU B O 1
ATOM 1545 N N . ARG B 1 46 ? 0.541 -18.891 -8.219 1 88.25 46 ARG B N 1
ATOM 1546 C CA . ARG B 1 46 ? 0.689 -20.266 -7.77 1 88.25 46 ARG B CA 1
ATOM 1547 C C . ARG B 1 46 ? -0.612 -21.047 -7.945 1 88.25 46 ARG B C 1
ATOM 1549 O O . ARG B 1 46 ? -1.24 -21.438 -6.961 1 88.25 46 ARG B O 1
ATOM 1556 N N . PRO B 1 47 ? -0.887 -21.344 -9.211 1 89.88 47 PRO B N 1
ATOM 1557 C CA . PRO B 1 47 ? -2.127 -22.094 -9.445 1 89.88 47 PRO B CA 1
ATOM 1558 C C . PRO B 1 47 ? -2.168 -23.406 -8.68 1 89.88 47 PRO B C 1
ATOM 1560 O O . PRO B 1 47 ? -1.171 -24.141 -8.633 1 89.88 47 PRO B O 1
ATOM 1563 N N . GLY B 1 48 ? -3.305 -23.625 -8.039 1 92.38 48 GLY B N 1
ATOM 1564 C CA . GLY B 1 48 ? -3.479 -24.875 -7.309 1 92.38 48 GLY B CA 1
ATOM 1565 C C . GLY B 1 48 ? -3.098 -24.766 -5.844 1 92.38 48 GLY B C 1
ATOM 1566 O O . GLY B 1 48 ? -3.086 -25.766 -5.129 1 92.38 48 GLY B O 1
ATOM 1567 N N . ILE B 1 49 ? -2.779 -23.609 -5.449 1 93.5 49 ILE B N 1
ATOM 1568 C CA . ILE B 1 49 ? -2.506 -23.406 -4.031 1 93.5 49 ILE B CA 1
ATOM 1569 C C . ILE B 1 49 ? -3.723 -23.828 -3.205 1 93.5 49 ILE B C 1
ATOM 1571 O O . ILE B 1 49 ? -4.863 -23.688 -3.658 1 93.5 49 ILE B O 1
ATOM 1575 N N . THR B 1 50 ? -3.477 -24.328 -2.016 1 95.06 50 THR B N 1
ATOM 1576 C CA . THR B 1 50 ? -4.57 -24.719 -1.133 1 95.06 50 THR B CA 1
ATOM 1577 C C . THR B 1 50 ? -5.074 -23.516 -0.333 1 95.06 50 THR B C 1
ATOM 1579 O O . THR B 1 50 ? -4.418 -22.469 -0.286 1 95.06 50 THR B O 1
ATOM 1582 N N . VAL B 1 51 ? -6.262 -23.719 0.252 1 93.81 51 VAL B N 1
ATOM 1583 C CA . VAL B 1 51 ? -6.805 -22.672 1.114 1 93.81 51 VAL B CA 1
ATOM 1584 C C . VAL B 1 51 ? -5.828 -22.375 2.25 1 93.81 51 VAL B C 1
ATOM 1586 O O . VAL B 1 51 ? -5.617 -21.219 2.613 1 93.81 51 VAL B O 1
ATOM 1589 N N . ARG B 1 52 ? -5.168 -23.375 2.732 1 93.31 52 ARG B N 1
ATOM 1590 C CA . ARG B 1 52 ? -4.219 -23.219 3.83 1 93.31 52 ARG B CA 1
ATOM 1591 C C . ARG B 1 52 ? -2.996 -22.422 3.393 1 93.31 52 ARG B C 1
ATOM 1593 O O . ARG B 1 52 ? -2.549 -21.531 4.105 1 93.31 52 ARG B O 1
ATOM 1600 N N . GLU B 1 53 ? -2.488 -22.766 2.318 1 93 53 GLU B N 1
ATOM 1601 C CA . GLU B 1 53 ? -1.343 -22.047 1.771 1 93 53 GLU B CA 1
ATOM 1602 C C . GLU B 1 53 ? -1.691 -20.594 1.491 1 93 53 GLU B C 1
ATOM 1604 O O . GLU B 1 53 ? -0.894 -19.688 1.767 1 93 53 GLU B O 1
ATOM 1609 N N . LEU B 1 54 ? -2.857 -20.391 0.943 1 93.12 54 LEU B N 1
ATOM 1610 C CA . LEU B 1 54 ? -3.316 -19.047 0.66 1 93.12 54 LEU B CA 1
ATOM 1611 C C . LEU B 1 54 ? -3.438 -18.234 1.944 1 93.12 54 LEU B C 1
ATOM 1613 O O . LEU B 1 54 ? -3.055 -17.062 1.981 1 93.12 54 LEU B O 1
ATOM 1617 N N . ALA B 1 55 ? -3.953 -18.859 2.953 1 92.56 55 ALA B N 1
ATOM 1618 C CA . ALA B 1 55 ? -4.086 -18.203 4.25 1 92.56 55 ALA B CA 1
ATOM 1619 C C . ALA B 1 55 ? -2.734 -17.719 4.758 1 92.56 55 ALA B C 1
ATOM 1621 O O . ALA B 1 55 ? -2.619 -16.594 5.258 1 92.56 55 ALA B O 1
ATOM 1622 N N . THR B 1 56 ? -1.734 -18.562 4.605 1 86.56 56 THR B N 1
ATOM 1623 C CA . THR B 1 56 ? -0.377 -18.219 5.02 1 86.56 56 THR B CA 1
ATOM 1624 C C . THR B 1 56 ? 0.151 -17.031 4.223 1 86.56 56 THR B C 1
ATOM 1626 O O . THR B 1 56 ? 0.697 -16.078 4.793 1 86.56 56 THR B O 1
ATOM 1629 N N . GLU B 1 57 ? -0.109 -17.047 2.916 1 82.38 57 GLU B N 1
ATOM 1630 C CA . GLU B 1 57 ? 0.368 -15.969 2.041 1 82.38 57 GLU B CA 1
ATOM 1631 C C . GLU B 1 57 ? -0.33 -14.648 2.352 1 82.38 57 GLU B C 1
ATOM 1633 O O . GLU B 1 57 ? 0.284 -13.586 2.271 1 82.38 57 GLU B O 1
ATOM 1638 N N . LEU B 1 58 ? -1.576 -14.734 2.645 1 82.12 58 LEU B N 1
ATOM 1639 C CA . LEU B 1 58 ? -2.367 -13.539 2.912 1 82.12 58 LEU B CA 1
ATOM 1640 C C . LEU B 1 58 ? -2.23 -13.109 4.367 1 82.12 58 LEU B C 1
ATOM 1642 O O . LEU B 1 58 ? -2.764 -12.07 4.77 1 82.12 58 LEU B O 1
ATOM 1646 N N . GLN B 1 59 ? -1.535 -13.984 5.113 1 79.38 59 GLN B N 1
ATOM 1647 C CA . GLN B 1 59 ? -1.408 -13.734 6.547 1 79.38 59 GLN B CA 1
ATOM 1648 C C . GLN B 1 59 ? -2.777 -13.57 7.199 1 79.38 59 GLN B C 1
ATOM 1650 O O . GLN B 1 59 ? -3 -12.625 7.953 1 79.38 59 GLN B O 1
ATOM 1655 N N . MET B 1 60 ? -3.631 -14.453 6.922 1 84.88 60 MET B N 1
ATOM 1656 C CA . MET B 1 60 ? -4.992 -14.492 7.453 1 84.88 60 MET B CA 1
ATOM 1657 C C . MET B 1 60 ? -5.219 -15.75 8.273 1 84.88 60 MET B C 1
ATOM 1659 O O . MET B 1 60 ? -4.586 -16.781 8.031 1 84.88 60 MET B O 1
ATOM 1663 N N . GLN B 1 61 ? -6.141 -15.602 9.203 1 89.56 61 GLN B N 1
ATOM 1664 C CA . GLN B 1 61 ? -6.613 -16.812 9.883 1 89.56 61 GLN B CA 1
ATOM 1665 C C . GLN B 1 61 ? -7.312 -17.75 8.906 1 89.56 61 GLN B C 1
ATOM 1667 O O . GLN B 1 61 ? -8.023 -17.297 8.008 1 89.56 61 GLN B O 1
ATOM 1672 N N . PRO B 1 62 ? -7.141 -19.031 9.133 1 91.44 62 PRO B N 1
ATOM 1673 C CA . PRO B 1 62 ? -7.711 -20.016 8.203 1 91.44 62 PRO B CA 1
ATOM 1674 C C . PRO B 1 62 ? -9.211 -19.828 7.996 1 91.44 62 PRO B C 1
ATOM 1676 O O . PRO B 1 62 ? -9.695 -19.922 6.867 1 91.44 62 PRO B O 1
ATOM 1679 N N . ASN B 1 63 ? -9.883 -19.531 9 1 92.56 63 ASN B N 1
ATOM 1680 C CA . ASN B 1 63 ? -11.328 -19.328 8.875 1 92.56 63 ASN B CA 1
ATOM 1681 C C . ASN B 1 63 ? -11.664 -18.156 7.965 1 92.56 63 ASN B C 1
ATOM 1683 O O . ASN B 1 63 ? -12.578 -18.25 7.145 1 92.56 63 ASN B O 1
ATOM 1687 N N . ASN B 1 64 ? -10.953 -17.047 8.055 1 92.06 64 ASN B N 1
ATOM 1688 C CA . ASN B 1 64 ? -11.156 -15.875 7.215 1 92.06 64 ASN B CA 1
ATOM 1689 C C . ASN B 1 64 ? -10.812 -16.172 5.754 1 92.06 64 ASN B C 1
ATOM 1691 O O . ASN B 1 64 ? -11.508 -15.703 4.848 1 92.06 64 ASN B O 1
ATOM 1695 N N . ALA B 1 65 ? -9.734 -16.891 5.68 1 93.94 65 ALA B N 1
ATOM 1696 C CA . ALA B 1 65 ? -9.312 -17.25 4.328 1 93.94 65 ALA B CA 1
ATOM 1697 C C . ALA B 1 65 ? -10.352 -18.156 3.654 1 93.94 65 ALA B C 1
ATOM 1699 O O . ALA B 1 65 ? -10.656 -17.984 2.473 1 93.94 65 ALA B O 1
ATOM 1700 N N . SER B 1 66 ? -10.852 -19.109 4.43 1 95 66 SER B N 1
ATOM 1701 C CA . SER B 1 66 ? -11.875 -20 3.893 1 95 66 SER B CA 1
ATOM 1702 C C . SER B 1 66 ? -13.125 -19.234 3.48 1 95 66 SER B C 1
ATOM 1704 O O . SER B 1 66 ? -13.695 -19.5 2.42 1 95 66 SER B O 1
ATOM 1706 N N . ALA B 1 67 ? -13.516 -18.328 4.309 1 95.62 67 ALA B N 1
ATOM 1707 C CA . ALA B 1 67 ? -14.68 -17.5 4.004 1 95.62 67 ALA B CA 1
ATOM 1708 C C . ALA B 1 67 ? -14.438 -16.656 2.752 1 95.62 67 ALA B C 1
ATOM 1710 O O . ALA B 1 67 ? -15.336 -16.516 1.911 1 95.62 67 ALA B O 1
ATOM 1711 N N . LEU B 1 68 ? -13.305 -16.094 2.67 1 94.38 68 LEU B N 1
ATOM 1712 C CA . LEU B 1 68 ? -12.93 -15.305 1.502 1 94.38 68 LEU B CA 1
ATOM 1713 C C . LEU B 1 68 ? -12.984 -16.156 0.234 1 94.38 68 LEU B C 1
ATOM 1715 O O . LEU B 1 68 ? -13.578 -15.742 -0.767 1 94.38 68 LEU B O 1
ATOM 1719 N N . VAL B 1 69 ? -12.438 -17.312 0.319 1 95.69 69 VAL B N 1
ATOM 1720 C CA . VAL B 1 69 ? -12.406 -18.219 -0.832 1 95.69 69 VAL B CA 1
ATOM 1721 C C . VAL B 1 69 ? -13.82 -18.625 -1.213 1 95.69 69 VAL B C 1
ATOM 1723 O O . VAL B 1 69 ? -14.188 -18.609 -2.393 1 95.69 69 VAL B O 1
ATOM 1726 N N . THR B 1 70 ? -14.578 -18.969 -0.229 1 96.19 70 THR B N 1
ATOM 1727 C CA . THR B 1 70 ? -15.969 -19.359 -0.474 1 96.19 70 THR B CA 1
ATOM 1728 C C . THR B 1 70 ? -16.734 -18.234 -1.179 1 96.19 70 THR B C 1
ATOM 1730 O O . THR B 1 70 ? -17.438 -18.484 -2.152 1 96.19 70 THR B O 1
ATOM 1733 N N . ALA B 1 71 ? -16.547 -17.062 -0.744 1 94.69 71 ALA B N 1
ATOM 1734 C CA . ALA B 1 71 ? -17.203 -15.914 -1.368 1 94.69 71 ALA B CA 1
ATOM 1735 C C . ALA B 1 71 ? -16.719 -15.734 -2.809 1 94.69 71 ALA B C 1
ATOM 1737 O O . ALA B 1 71 ? -17.516 -15.43 -3.697 1 94.69 71 ALA B O 1
ATOM 1738 N N . MET B 1 72 ? -15.508 -15.945 -3.014 1 94.44 72 MET B N 1
ATOM 1739 C CA . MET B 1 72 ? -14.922 -15.758 -4.336 1 94.44 72 MET B CA 1
ATOM 1740 C C . MET B 1 72 ? -15.375 -16.844 -5.301 1 94.44 72 MET B C 1
ATOM 1742 O O . MET B 1 72 ? -15.547 -16.594 -6.496 1 94.44 72 MET B O 1
ATOM 1746 N N . VAL B 1 73 ? -15.578 -17.984 -4.773 1 95.31 73 VAL B N 1
ATOM 1747 C CA . VAL B 1 73 ? -16.109 -19.062 -5.586 1 95.31 73 VAL B CA 1
ATOM 1748 C C . VAL B 1 73 ? -17.562 -18.766 -5.953 1 95.31 73 VAL B C 1
ATOM 1750 O O . VAL B 1 73 ? -17.953 -18.906 -7.113 1 95.31 73 VAL B O 1
ATOM 1753 N N . LYS B 1 74 ? -18.25 -18.344 -4.957 1 94.81 74 LYS B N 1
ATOM 1754 C CA . LYS B 1 74 ? -19.641 -18 -5.18 1 94.81 74 LYS B CA 1
ATOM 1755 C C . LYS B 1 74 ? -19.781 -16.891 -6.215 1 94.81 74 LYS B C 1
ATOM 1757 O O . LYS B 1 74 ? -20.719 -16.906 -7.023 1 94.81 74 LYS B O 1
ATOM 1762 N N . ASN B 1 75 ? -18.828 -16 -6.262 1 91.5 75 ASN B N 1
ATOM 1763 C CA . ASN B 1 75 ? -18.875 -14.867 -7.168 1 91.5 75 ASN B CA 1
ATOM 1764 C C . ASN B 1 75 ? -18.25 -15.203 -8.523 1 91.5 75 ASN B C 1
ATOM 1766 O O . ASN B 1 75 ? -18.078 -14.328 -9.367 1 91.5 75 ASN B O 1
ATOM 1770 N N . GLY B 1 76 ? -17.875 -16.438 -8.656 1 92.38 76 GLY B N 1
ATOM 1771 C CA . GLY B 1 76 ? -17.375 -16.906 -9.945 1 92.38 76 GLY B CA 1
ATOM 1772 C C . GLY B 1 76 ? -15.938 -16.516 -10.211 1 92.38 76 GLY B C 1
ATOM 1773 O O . GLY B 1 76 ? -15.484 -16.531 -11.359 1 92.38 76 GLY B O 1
ATOM 1774 N N . LEU B 1 77 ? -15.18 -16.156 -9.211 1 93.06 77 LEU B N 1
ATOM 1775 C CA . LEU B 1 77 ? -13.805 -15.703 -9.367 1 93.06 77 LEU B CA 1
ATOM 1776 C C . LEU B 1 77 ? -12.828 -16.875 -9.258 1 93.06 77 LEU B C 1
ATOM 1778 O O . LEU B 1 77 ? -11.75 -16.844 -9.859 1 93.06 77 LEU B O 1
ATOM 1782 N N . LEU B 1 78 ? -13.219 -17.859 -8.43 1 95.81 78 LEU B N 1
ATOM 1783 C CA . LEU B 1 78 ? -12.375 -19.016 -8.18 1 95.81 78 LEU B CA 1
ATOM 1784 C C . LEU B 1 78 ? -13.141 -20.312 -8.391 1 95.81 78 LEU B C 1
ATOM 1786 O O . LEU B 1 78 ? -14.375 -20.328 -8.344 1 95.81 78 LEU B O 1
ATOM 1790 N N . THR B 1 79 ? -12.453 -21.328 -8.609 1 95.88 79 THR B N 1
ATOM 1791 C CA . THR B 1 79 ? -12.969 -22.688 -8.555 1 95.88 79 THR B CA 1
ATOM 1792 C C . THR B 1 79 ? -12.172 -23.531 -7.562 1 95.88 79 THR B C 1
ATOM 1794 O O . THR B 1 79 ? -11.008 -23.234 -7.281 1 95.88 79 THR B O 1
ATOM 1797 N N . ARG B 1 80 ? -12.875 -24.484 -7.016 1 95 80 ARG B N 1
ATOM 1798 C CA . ARG B 1 80 ? -12.273 -25.531 -6.184 1 95 80 ARG B CA 1
ATOM 1799 C C . ARG B 1 80 ? -12.172 -26.844 -6.941 1 95 80 ARG B C 1
ATOM 1801 O O . ARG B 1 80 ? -13.164 -27.344 -7.465 1 95 80 ARG B O 1
ATOM 1808 N N . GLU B 1 81 ? -10.984 -27.266 -6.938 1 93.88 81 GLU B N 1
ATOM 1809 C CA . GLU B 1 81 ? -10.789 -28.531 -7.625 1 93.88 81 GLU B CA 1
ATOM 1810 C C . GLU B 1 81 ? -10.062 -29.531 -6.73 1 93.88 81 GLU B C 1
ATOM 1812 O O . GLU B 1 81 ? -9.023 -29.219 -6.152 1 93.88 81 GLU B O 1
ATOM 1817 N N . PRO B 1 82 ? -10.617 -30.766 -6.641 1 92.19 82 PRO B N 1
ATOM 1818 C CA . PRO B 1 82 ? -9.891 -31.781 -5.879 1 92.19 82 PRO B CA 1
ATOM 1819 C C . PRO B 1 82 ? -8.555 -32.156 -6.516 1 92.19 82 PRO B C 1
ATOM 1821 O O . PRO B 1 82 ? -8.438 -32.188 -7.742 1 92.19 82 PRO B O 1
ATOM 1824 N N . ASP B 1 83 ? -7.527 -32.281 -5.609 1 90.44 83 ASP B N 1
ATOM 1825 C CA . ASP B 1 83 ? -6.223 -32.719 -6.082 1 90.44 83 ASP B CA 1
ATOM 1826 C C . ASP B 1 83 ? -6.309 -34.125 -6.684 1 90.44 83 ASP B C 1
ATOM 1828 O O . ASP B 1 83 ? -7.004 -35 -6.152 1 90.44 83 ASP B O 1
ATOM 1832 N N . GLU B 1 84 ? -5.664 -34.281 -7.723 1 87.75 84 GLU B N 1
ATOM 1833 C CA . GLU B 1 84 ? -5.715 -35.562 -8.445 1 87.75 84 GLU B CA 1
ATOM 1834 C C . GLU B 1 84 ? -5.121 -36.688 -7.613 1 87.75 84 GLU B C 1
ATOM 1836 O O . GLU B 1 84 ? -5.57 -37.844 -7.699 1 87.75 84 GLU B O 1
ATOM 1841 N N . ARG B 1 85 ? -4.062 -36.344 -6.836 1 90.06 85 ARG B N 1
ATOM 1842 C CA . ARG B 1 85 ? -3.334 -37.375 -6.074 1 90.06 85 ARG B CA 1
ATOM 1843 C C . ARG B 1 85 ? -3.98 -37.594 -4.711 1 90.06 85 ARG B C 1
ATOM 1845 O O . ARG B 1 85 ? -3.871 -38.688 -4.141 1 90.06 85 ARG B O 1
ATOM 1852 N N . ASP B 1 86 ? -4.516 -36.656 -4.188 1 90 86 ASP B N 1
ATOM 1853 C CA . ASP B 1 86 ? -5.184 -36.688 -2.891 1 90 86 ASP B CA 1
ATOM 1854 C C . ASP B 1 86 ? -6.488 -35.875 -2.92 1 90 86 ASP B C 1
ATOM 1856 O O . ASP B 1 86 ? -6.488 -34.688 -2.705 1 90 86 ASP B O 1
ATOM 1860 N N . ARG B 1 87 ? -7.562 -36.594 -3.102 1 88.12 87 ARG B N 1
ATOM 1861 C CA . ARG B 1 87 ? -8.859 -35.969 -3.33 1 88.12 87 ARG B CA 1
ATOM 1862 C C . ARG B 1 87 ? -9.297 -35.156 -2.107 1 88.12 87 ARG B C 1
ATOM 1864 O O . ARG B 1 87 ? -10.203 -34.312 -2.197 1 88.12 87 ARG B O 1
ATOM 1871 N N . ARG B 1 88 ? -8.672 -35.375 -1.002 1 88.94 88 ARG B N 1
ATOM 1872 C CA . ARG B 1 88 ? -8.992 -34.625 0.207 1 88.94 88 ARG B CA 1
ATOM 1873 C C . ARG B 1 88 ? -8.391 -33.25 0.161 1 88.94 88 ARG B C 1
ATOM 1875 O O . ARG B 1 88 ? -8.789 -32.344 0.923 1 88.94 88 ARG B O 1
ATOM 1882 N N . VAL B 1 89 ? -7.465 -33.125 -0.703 1 91.31 89 VAL B N 1
ATOM 1883 C CA . VAL B 1 89 ? -6.824 -31.828 -0.856 1 91.31 89 VAL B CA 1
ATOM 1884 C C . VAL B 1 89 ? -7.539 -31.016 -1.938 1 91.31 89 VAL B C 1
ATOM 1886 O O . VAL B 1 89 ? -7.73 -31.5 -3.055 1 91.31 89 VAL B O 1
ATOM 1889 N N . VAL B 1 90 ? -8.023 -29.875 -1.559 1 92.94 90 VAL B N 1
ATOM 1890 C CA . VAL B 1 90 ? -8.734 -29 -2.492 1 92.94 90 VAL B CA 1
ATOM 1891 C C . VAL B 1 90 ? -7.785 -27.922 -3.002 1 92.94 90 VAL B C 1
ATOM 1893 O O . VAL B 1 90 ? -7.113 -27.25 -2.211 1 92.94 90 VAL B O 1
ATOM 1896 N N . ARG B 1 91 ? -7.797 -27.781 -4.359 1 95.88 91 ARG B N 1
ATOM 1897 C CA . ARG B 1 91 ? -6.91 -26.812 -4.988 1 95.88 91 ARG B CA 1
ATOM 1898 C C . ARG B 1 91 ? -7.703 -25.656 -5.609 1 95.88 91 ARG B C 1
ATOM 1900 O O . ARG B 1 91 ? -8.758 -25.875 -6.207 1 95.88 91 ARG B O 1
ATOM 1907 N N . LEU B 1 92 ? -7.133 -24.469 -5.477 1 96.38 92 LEU B N 1
ATOM 1908 C CA . LEU B 1 92 ? -7.805 -23.25 -5.941 1 96.38 92 LEU B CA 1
ATOM 1909 C C . LEU B 1 92 ? -7.293 -22.844 -7.316 1 96.38 92 LEU B C 1
ATOM 1911 O O . LEU B 1 92 ? -6.094 -22.922 -7.586 1 96.38 92 LEU B O 1
ATOM 1915 N N . ARG B 1 93 ? -8.234 -22.453 -8.188 1 95.19 93 ARG B N 1
ATOM 1916 C CA . ARG B 1 93 ? -7.887 -21.906 -9.5 1 95.19 93 ARG B CA 1
ATOM 1917 C C . ARG B 1 93 ? -8.695 -20.641 -9.805 1 95.19 93 ARG B C 1
ATOM 1919 O O . ARG B 1 93 ? -9.852 -20.531 -9.406 1 95.19 93 ARG B O 1
ATOM 1926 N N . VAL B 1 94 ? -8.047 -19.797 -10.5 1 94.5 94 VAL B N 1
ATOM 1927 C CA . VAL B 1 94 ? -8.742 -18.609 -10.953 1 94.5 94 VAL B CA 1
ATOM 1928 C C . VAL B 1 94 ? -9.594 -18.938 -12.18 1 94.5 94 VAL B C 1
ATOM 1930 O O . VAL B 1 94 ? -9.172 -19.688 -13.055 1 94.5 94 VAL B O 1
ATOM 1933 N N . THR B 1 95 ? -10.836 -18.453 -12.172 1 94.38 95 THR B N 1
ATOM 1934 C CA . THR B 1 95 ? -11.664 -18.641 -13.359 1 94.38 95 THR B CA 1
ATOM 1935 C C . THR B 1 95 ? -11.133 -17.812 -14.523 1 94.38 95 THR B C 1
ATOM 1937 O O . THR B 1 95 ? -10.312 -16.906 -14.328 1 94.38 95 THR B O 1
ATOM 1940 N N . GLY B 1 96 ? -11.617 -18.156 -15.742 1 91.25 96 GLY B N 1
ATOM 1941 C CA . GLY B 1 96 ? -11.227 -17.375 -16.906 1 91.25 96 GLY B CA 1
ATOM 1942 C C . GLY B 1 96 ? -11.602 -15.914 -16.812 1 91.25 96 GLY B C 1
ATOM 1943 O O . GLY B 1 96 ? -10.789 -15.039 -17.125 1 91.25 96 GLY B O 1
ATOM 1944 N N . GLU B 1 97 ? -12.766 -15.711 -16.359 1 86.88 97 GLU B N 1
ATOM 1945 C CA . GLU B 1 97 ? -13.242 -14.344 -16.172 1 86.88 97 GLU B CA 1
ATOM 1946 C C . GLU B 1 97 ? -12.391 -13.586 -15.164 1 86.88 97 GLU B C 1
ATOM 1948 O O . GLU B 1 97 ? -12.016 -12.438 -15.398 1 86.88 97 GLU B O 1
ATOM 1953 N N . ALA B 1 98 ? -12.078 -14.195 -14.07 1 88.25 98 ALA B N 1
ATOM 1954 C CA . ALA B 1 98 ? -11.273 -13.562 -13.023 1 88.25 98 ALA B CA 1
ATOM 1955 C C . ALA B 1 98 ? -9.852 -13.305 -13.508 1 88.25 98 ALA B C 1
ATOM 1957 O O . ALA B 1 98 ? -9.25 -12.289 -13.164 1 88.25 98 ALA B O 1
ATOM 1958 N N . ARG B 1 99 ? -9.383 -14.219 -14.289 1 89.19 99 ARG B N 1
ATOM 1959 C CA . ARG B 1 99 ? -8.055 -14.055 -14.859 1 89.19 99 ARG B CA 1
ATOM 1960 C C . ARG B 1 99 ? -7.98 -12.812 -15.742 1 89.19 99 ARG B C 1
ATOM 1962 O O . ARG B 1 99 ? -7.027 -12.039 -15.656 1 89.19 99 ARG B O 1
ATOM 1969 N N . ASP B 1 100 ? -8.961 -12.664 -16.531 1 86.69 100 ASP B N 1
ATOM 1970 C CA . ASP B 1 100 ? -9.008 -11.5 -17.406 1 86.69 100 ASP B CA 1
ATOM 1971 C C . ASP B 1 100 ? -9.055 -10.203 -16.609 1 86.69 100 ASP B C 1
ATOM 1973 O O . ASP B 1 100 ? -8.383 -9.234 -16.953 1 86.69 100 ASP B O 1
ATOM 1977 N N . ARG B 1 101 ? -9.812 -10.188 -15.539 1 82.25 101 ARG B N 1
ATOM 1978 C CA . ARG B 1 101 ? -9.945 -9 -14.695 1 82.25 101 ARG B CA 1
ATOM 1979 C C . ARG B 1 101 ? -8.625 -8.656 -14.016 1 82.25 101 ARG B C 1
ATOM 1981 O O . ARG B 1 101 ? -8.227 -7.492 -13.984 1 82.25 101 ARG B O 1
ATOM 1988 N N . ILE B 1 102 ? -7.953 -9.641 -13.57 1 85.06 102 ILE B N 1
ATOM 1989 C CA . ILE B 1 102 ? -6.707 -9.398 -12.844 1 85.06 102 ILE B CA 1
ATOM 1990 C C . ILE B 1 102 ? -5.613 -8.992 -13.828 1 85.06 102 ILE B C 1
ATOM 1992 O O . ILE B 1 102 ? -4.754 -8.164 -13.508 1 85.06 102 ILE B O 1
ATOM 1996 N N . ASP B 1 103 ? -5.645 -9.586 -14.992 1 86.44 103 ASP B N 1
ATOM 1997 C CA . ASP B 1 103 ? -4.691 -9.195 -16.031 1 86.44 103 ASP B CA 1
ATOM 1998 C C . ASP B 1 103 ? -4.852 -7.719 -16.391 1 86.44 103 ASP B C 1
ATOM 2000 O O . ASP B 1 103 ? -3.863 -7.008 -16.578 1 86.44 103 ASP B O 1
ATOM 2004 N N . ARG B 1 104 ? -6.07 -7.367 -16.453 1 85.75 104 ARG B N 1
ATOM 2005 C CA . ARG B 1 104 ? -6.34 -5.969 -16.781 1 85.75 104 ARG B CA 1
ATOM 2006 C C . ARG B 1 104 ? -5.855 -5.043 -15.672 1 85.75 104 ARG B C 1
ATOM 2008 O O . ARG B 1 104 ? -5.285 -3.984 -15.945 1 85.75 104 ARG B O 1
ATOM 2015 N N . VAL B 1 105 ? -6.094 -5.402 -14.461 1 85.25 105 VAL B N 1
ATOM 2016 C CA . VAL B 1 105 ? -5.621 -4.613 -13.32 1 85.25 105 VAL B CA 1
ATOM 2017 C C . VAL B 1 105 ? -4.098 -4.527 -13.352 1 85.25 105 VAL B C 1
ATOM 2019 O O . VAL B 1 105 ? -3.529 -3.447 -13.18 1 85.25 105 VAL B O 1
ATOM 2022 N N . GLN B 1 106 ? -3.459 -5.645 -13.578 1 86.56 106 GLN B N 1
ATOM 2023 C CA . GLN B 1 106 ? -2.002 -5.672 -13.656 1 86.56 106 GLN B CA 1
ATOM 2024 C C . GLN B 1 106 ? -1.494 -4.781 -14.781 1 86.56 106 GLN B C 1
ATOM 2026 O O . GLN B 1 106 ? -0.492 -4.082 -14.625 1 86.56 106 GLN B O 1
ATOM 2031 N N . GLU B 1 107 ? -2.156 -4.82 -15.875 1 90.19 107 GLU B N 1
ATOM 2032 C CA . GLU B 1 107 ? -1.775 -4 -17.016 1 90.19 107 GLU B CA 1
ATOM 2033 C C . GLU B 1 107 ? -1.877 -2.514 -16.688 1 90.19 107 GLU B C 1
ATOM 2035 O O . GLU B 1 107 ? -1.018 -1.724 -17.094 1 90.19 107 GLU B O 1
ATOM 2040 N N . LEU B 1 108 ? -2.922 -2.172 -16.016 1 89.44 108 LEU B N 1
ATOM 2041 C CA . LEU B 1 108 ? -3.084 -0.779 -15.617 1 89.44 108 LEU B CA 1
ATOM 2042 C C . LEU B 1 108 ? -1.973 -0.353 -14.664 1 89.44 108 LEU B C 1
ATOM 2044 O O . LEU B 1 108 ? -1.308 0.66 -14.891 1 89.44 108 LEU B O 1
ATOM 2048 N N . PHE B 1 109 ? -1.746 -1.158 -13.672 1 90.38 109 PHE B N 1
ATOM 2049 C CA . PHE B 1 109 ? -0.699 -0.855 -12.711 1 90.38 109 PHE B CA 1
ATOM 2050 C C . PHE B 1 109 ? 0.649 -0.698 -13.398 1 90.38 109 PHE B C 1
ATOM 2052 O O . PHE B 1 109 ? 1.337 0.308 -13.211 1 90.38 109 PHE B O 1
ATOM 2059 N N . THR B 1 110 ? 1.001 -1.687 -14.188 1 92.88 110 THR B N 1
ATOM 2060 C CA . THR B 1 110 ? 2.307 -1.68 -14.836 1 92.88 110 THR B CA 1
ATOM 2061 C C . THR B 1 110 ? 2.4 -0.55 -15.852 1 92.88 110 THR B C 1
ATOM 2063 O O . THR B 1 110 ? 3.473 0.023 -16.062 1 92.88 110 THR B O 1
ATOM 2066 N N . GLY B 1 111 ? 1.3 -0.265 -16.438 1 94 111 GLY B N 1
ATOM 2067 C CA . GLY B 1 111 ? 1.278 0.868 -17.344 1 94 111 GLY B CA 1
ATOM 2068 C C . GLY B 1 111 ? 1.604 2.186 -16.672 1 94 111 GLY B C 1
ATOM 2069 O O . GLY B 1 111 ? 2.412 2.967 -17.172 1 94 111 GLY B O 1
ATOM 2070 N N . TYR B 1 112 ? 0.957 2.457 -15.531 1 94.5 112 TYR B N 1
ATOM 2071 C CA . TYR B 1 112 ? 1.233 3.668 -14.766 1 94.5 112 TYR B CA 1
ATOM 2072 C C . TYR B 1 112 ? 2.703 3.742 -14.375 1 94.5 112 TYR B C 1
ATOM 2074 O O . TYR B 1 112 ? 3.342 4.785 -14.523 1 94.5 112 TYR B O 1
ATOM 2082 N N . LEU B 1 113 ? 3.223 2.598 -13.938 1 95.44 113 LEU B N 1
ATOM 2083 C CA . LEU B 1 113 ? 4.59 2.547 -13.438 1 95.44 113 LEU B CA 1
ATOM 2084 C C . LEU B 1 113 ? 5.594 2.662 -14.578 1 95.44 113 LEU B C 1
ATOM 2086 O O . LEU B 1 113 ? 6.629 3.312 -14.438 1 95.44 113 LEU B O 1
ATOM 2090 N N . SER B 1 114 ? 5.25 2.029 -15.656 1 95.56 114 SER B N 1
ATOM 2091 C CA . SER B 1 114 ? 6.117 2.131 -16.828 1 95.56 114 SER B CA 1
ATOM 2092 C C . SER B 1 114 ? 6.227 3.574 -17.312 1 95.56 114 SER B C 1
ATOM 2094 O O . SER B 1 114 ? 7.316 4.039 -17.656 1 95.56 114 SER B O 1
ATOM 2096 N N . ALA B 1 115 ? 5.137 4.246 -17.328 1 95.12 115 ALA B N 1
ATOM 2097 C CA . ALA B 1 115 ? 5.129 5.652 -17.734 1 95.12 115 ALA B CA 1
ATOM 2098 C C . ALA B 1 115 ? 5.961 6.5 -16.781 1 95.12 115 ALA B C 1
ATOM 2100 O O . ALA B 1 115 ? 6.715 7.375 -17.203 1 95.12 115 ALA B O 1
ATOM 2101 N N . ALA B 1 116 ? 5.777 6.246 -15.539 1 95.25 116 ALA B N 1
ATOM 2102 C CA . ALA B 1 116 ? 6.543 6.977 -14.531 1 95.25 116 ALA B CA 1
ATOM 2103 C C . ALA B 1 116 ? 8.039 6.707 -14.672 1 95.25 116 ALA B C 1
ATOM 2105 O O . ALA B 1 116 ? 8.852 7.625 -14.57 1 95.25 116 ALA B O 1
ATOM 2106 N N . LEU B 1 117 ? 8.391 5.453 -14.867 1 95.62 117 LEU B N 1
ATOM 2107 C CA . LEU B 1 117 ? 9.781 5.055 -15.039 1 95.62 117 LEU B CA 1
ATOM 2108 C C . LEU B 1 117 ? 10.383 5.695 -16.281 1 95.62 117 LEU B C 1
ATOM 2110 O O . LEU B 1 117 ? 11.555 6.098 -16.281 1 95.62 117 LEU B O 1
ATOM 2114 N N . ALA B 1 118 ? 9.602 5.793 -17.328 1 94.56 118 ALA B N 1
ATOM 2115 C CA . ALA B 1 118 ? 10.055 6.355 -18.594 1 94.56 118 ALA B CA 1
ATOM 2116 C C . ALA B 1 118 ? 10.367 7.844 -18.453 1 94.56 118 ALA B C 1
ATOM 2118 O O . ALA B 1 118 ? 11.125 8.398 -19.25 1 94.56 118 ALA B O 1
ATOM 2119 N N . ASP B 1 119 ? 9.773 8.453 -17.453 1 94.06 119 ASP B N 1
ATOM 2120 C CA . ASP B 1 119 ? 9.961 9.891 -17.25 1 94.06 119 ASP B CA 1
ATOM 2121 C C . ASP B 1 119 ? 11.219 10.172 -16.438 1 94.06 119 ASP B C 1
ATOM 2123 O O . ASP B 1 119 ? 11.609 11.328 -16.266 1 94.06 119 ASP B O 1
ATOM 2127 N N . LEU B 1 120 ? 11.875 9.156 -15.945 1 94.88 120 LEU B N 1
ATOM 2128 C CA . LEU B 1 120 ? 13.094 9.312 -15.164 1 94.88 120 LEU B CA 1
ATOM 2129 C C . LEU B 1 120 ? 14.312 9.445 -16.078 1 94.88 120 LEU B C 1
ATOM 2131 O O . LEU B 1 120 ? 14.336 8.875 -17.172 1 94.88 120 LEU B O 1
ATOM 2135 N N . ALA B 1 121 ? 15.289 10.18 -15.547 1 96.19 121 ALA B N 1
ATOM 2136 C CA . ALA B 1 121 ? 16.594 10.164 -16.203 1 96.19 121 ALA B CA 1
ATOM 2137 C C . ALA B 1 121 ? 17.234 8.773 -16.125 1 96.19 121 ALA B C 1
ATOM 2139 O O . ALA B 1 121 ? 16.891 7.977 -15.258 1 96.19 121 ALA B O 1
ATOM 2140 N N . HIS B 1 122 ? 18.141 8.477 -17.062 1 95.31 122 HIS B N 1
ATOM 2141 C CA . HIS B 1 122 ? 18.781 7.168 -17.141 1 95.31 122 HIS B CA 1
ATOM 2142 C C . HIS B 1 122 ? 19.453 6.797 -15.82 1 95.31 122 HIS B C 1
ATOM 2144 O O . HIS B 1 122 ? 19.312 5.668 -15.344 1 95.31 122 HIS B O 1
ATOM 2150 N N . GLU B 1 123 ? 20.094 7.75 -15.195 1 95.62 123 GLU B N 1
ATOM 2151 C CA . GLU B 1 123 ? 20.781 7.504 -13.945 1 95.62 123 GLU B CA 1
ATOM 2152 C C . GLU B 1 123 ? 19.812 7.168 -12.82 1 95.62 123 GLU B C 1
ATOM 2154 O O . GLU B 1 123 ? 20.094 6.324 -11.969 1 95.62 123 GLU B O 1
ATOM 2159 N N . GLU B 1 124 ? 18.688 7.809 -12.867 1 95.31 124 GLU B N 1
ATOM 2160 C CA . GLU B 1 124 ? 17.656 7.555 -11.867 1 95.31 124 GLU B CA 1
ATOM 2161 C C . GLU B 1 124 ? 17.062 6.16 -12.031 1 95.31 124 GLU B C 1
ATOM 2163 O O . GLU B 1 124 ? 16.844 5.453 -11.047 1 95.31 124 GLU B O 1
ATOM 2168 N N . ARG B 1 125 ? 16.859 5.809 -13.258 1 95.06 125 ARG B N 1
ATOM 2169 C CA . ARG B 1 125 ? 16.328 4.48 -13.539 1 95.06 125 ARG B CA 1
ATOM 2170 C C . ARG B 1 125 ? 17.312 3.395 -13.102 1 95.06 125 ARG B C 1
ATOM 2172 O O . ARG B 1 125 ? 16.906 2.363 -12.562 1 95.06 125 ARG B O 1
ATOM 2179 N N . ASP B 1 126 ? 18.531 3.688 -13.352 1 95.31 126 ASP B N 1
ATOM 2180 C CA . ASP B 1 126 ? 19.562 2.736 -12.953 1 95.31 126 ASP B CA 1
ATOM 2181 C C . ASP B 1 126 ? 19.609 2.572 -11.438 1 95.31 126 ASP B C 1
ATOM 2183 O O . ASP B 1 126 ? 19.781 1.462 -10.93 1 95.31 126 ASP B O 1
ATOM 2187 N N . ALA B 1 127 ? 19.438 3.637 -10.734 1 95.62 127 ALA B N 1
ATOM 2188 C CA . ALA B 1 127 ? 19.422 3.582 -9.273 1 95.62 127 ALA B CA 1
ATOM 2189 C C . ALA B 1 127 ? 18.25 2.754 -8.766 1 95.62 127 ALA B C 1
ATOM 2191 O O . ALA B 1 127 ? 18.391 1.953 -7.84 1 95.62 127 ALA B O 1
ATOM 2192 N N . VAL B 1 128 ? 17.125 2.947 -9.391 1 96.25 128 VAL B N 1
ATOM 2193 C CA . VAL B 1 128 ? 15.938 2.193 -9.016 1 96.25 128 VAL B CA 1
ATOM 2194 C C . VAL B 1 128 ? 16.156 0.707 -9.281 1 96.25 128 VAL B C 1
ATOM 2196 O O . VAL B 1 128 ? 15.914 -0.13 -8.414 1 96.25 128 VAL B O 1
ATOM 2199 N N . ARG B 1 129 ? 16.641 0.446 -10.445 1 95.06 129 ARG B N 1
ATOM 2200 C CA . ARG B 1 129 ? 16.906 -0.941 -10.82 1 95.06 129 ARG B CA 1
ATOM 2201 C C . ARG B 1 129 ? 17.844 -1.604 -9.828 1 95.06 129 ARG B C 1
ATOM 2203 O O . ARG B 1 129 ? 17.609 -2.738 -9.398 1 95.06 129 ARG B O 1
ATOM 2210 N N . ALA B 1 130 ? 18.844 -0.893 -9.43 1 95.12 130 ALA B N 1
ATOM 2211 C CA . ALA B 1 130 ? 19.859 -1.424 -8.523 1 95.12 130 ALA B CA 1
ATOM 2212 C C . ALA B 1 130 ? 19.297 -1.638 -7.125 1 95.12 130 ALA B C 1
ATOM 2214 O O . ALA B 1 130 ? 19.766 -2.498 -6.383 1 95.12 130 ALA B O 1
ATOM 2215 N N . ALA B 1 131 ? 18.297 -0.945 -6.805 1 96.56 131 ALA B N 1
ATOM 2216 C CA . ALA B 1 131 ? 17.766 -0.971 -5.441 1 96.56 131 ALA B CA 1
ATOM 2217 C C . ALA B 1 131 ? 16.688 -2.041 -5.289 1 96.56 131 ALA B C 1
ATOM 2219 O O . ALA B 1 131 ? 16.344 -2.422 -4.168 1 96.56 131 ALA B O 1
ATOM 2220 N N . LEU B 1 132 ? 16.125 -2.521 -6.402 1 95.62 132 LEU B N 1
ATOM 2221 C CA . LEU B 1 132 ? 14.93 -3.363 -6.391 1 95.62 132 LEU B CA 1
ATOM 2222 C C . LEU B 1 132 ? 15.164 -4.629 -5.578 1 95.62 132 LEU B C 1
ATOM 2224 O O . LEU B 1 132 ? 14.344 -4.996 -4.734 1 95.62 132 LEU B O 1
ATOM 2228 N N . PRO B 1 133 ? 16.328 -5.297 -5.699 1 94.38 133 PRO B N 1
ATOM 2229 C CA . PRO B 1 133 ? 16.547 -6.504 -4.898 1 94.38 133 PRO B CA 1
ATOM 2230 C C . PRO B 1 1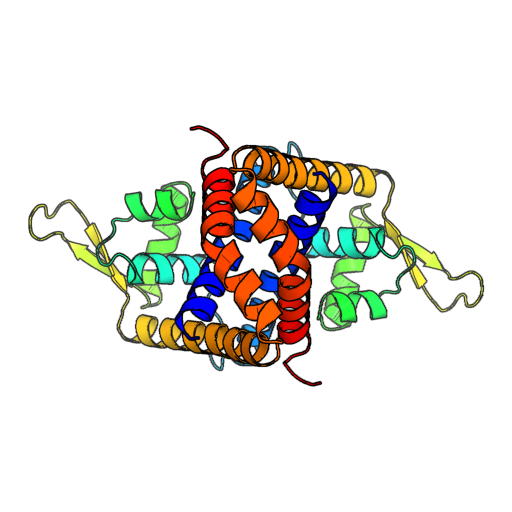33 ? 16.594 -6.219 -3.398 1 94.38 133 PRO B C 1
ATOM 2232 O O . PRO B 1 133 ? 16.031 -6.977 -2.604 1 94.38 133 PRO B O 1
ATOM 2235 N N . ALA B 1 134 ? 17.281 -5.152 -3.049 1 95.94 134 ALA B N 1
ATOM 2236 C CA . ALA B 1 134 ? 17.375 -4.777 -1.64 1 95.94 134 ALA B CA 1
ATOM 2237 C C . ALA B 1 134 ? 16 -4.402 -1.081 1 95.94 134 ALA B C 1
ATOM 2239 O O . ALA B 1 134 ? 15.672 -4.746 0.057 1 95.94 134 ALA B O 1
ATOM 2240 N N . LEU B 1 135 ? 15.188 -3.73 -1.87 1 95.38 135 LEU B N 1
ATOM 2241 C CA . LEU B 1 135 ? 13.844 -3.338 -1.45 1 95.38 135 LEU B CA 1
ATOM 2242 C C . LEU B 1 135 ? 12.953 -4.562 -1.262 1 95.38 135 LEU B C 1
ATOM 2244 O O . LEU B 1 135 ? 12.148 -4.613 -0.329 1 95.38 135 LEU B O 1
ATOM 2248 N N . ALA B 1 136 ? 13.133 -5.508 -2.139 1 92.5 136 ALA B N 1
ATOM 2249 C CA . ALA B 1 136 ? 12.406 -6.766 -1.991 1 92.5 136 ALA B CA 1
ATOM 2250 C C . ALA B 1 136 ? 12.789 -7.469 -0.692 1 92.5 136 ALA B C 1
ATOM 2252 O O . ALA B 1 136 ? 11.93 -8.055 -0.022 1 92.5 136 ALA B O 1
ATOM 2253 N N . ARG B 1 137 ? 14.023 -7.449 -0.347 1 93.44 137 ARG B N 1
ATOM 2254 C CA . ARG B 1 137 ? 14.477 -8.047 0.901 1 93.44 137 ARG B CA 1
ATOM 2255 C C . ARG B 1 137 ? 13.883 -7.332 2.107 1 93.44 137 ARG B C 1
ATOM 2257 O O . ARG B 1 137 ? 13.516 -7.965 3.098 1 93.44 137 ARG B O 1
ATOM 2264 N N . ILE B 1 138 ? 13.836 -6.016 2.039 1 94.81 138 ILE B N 1
ATOM 2265 C CA . ILE B 1 138 ? 13.227 -5.234 3.109 1 94.81 138 ILE B CA 1
ATOM 2266 C C . ILE B 1 138 ? 11.781 -5.668 3.307 1 94.81 138 ILE B C 1
ATOM 2268 O O . ILE B 1 138 ? 11.352 -5.918 4.434 1 94.81 138 ILE B O 1
ATOM 2272 N N . ALA B 1 139 ? 11.039 -5.766 2.191 1 91.25 139 ALA B N 1
ATOM 2273 C CA . ALA B 1 139 ? 9.633 -6.164 2.26 1 91.25 139 ALA B CA 1
ATOM 2274 C C . ALA B 1 139 ? 9.484 -7.543 2.896 1 91.25 139 ALA B C 1
ATOM 2276 O O . ALA B 1 139 ? 8.594 -7.758 3.717 1 91.25 139 ALA B O 1
ATOM 2277 N N . ARG B 1 140 ? 10.375 -8.43 2.557 1 89.06 140 ARG B N 1
ATOM 2278 C CA . ARG B 1 140 ? 10.336 -9.773 3.123 1 89.06 140 ARG B CA 1
ATOM 2279 C C . ARG B 1 140 ? 10.664 -9.75 4.613 1 89.06 140 ARG B C 1
ATOM 2281 O O . ARG B 1 140 ? 10.062 -10.477 5.398 1 89.06 140 ARG B O 1
ATOM 2288 N N . HIS B 1 141 ? 11.68 -8.969 4.953 1 91.94 141 HIS B N 1
ATOM 2289 C CA . HIS B 1 141 ? 12.07 -8.828 6.355 1 91.94 141 HIS B CA 1
ATOM 2290 C C . HIS B 1 141 ? 10.898 -8.336 7.203 1 91.94 141 HIS B C 1
ATOM 2292 O O . HIS B 1 141 ? 10.648 -8.859 8.289 1 91.94 141 HIS B O 1
ATOM 2298 N N . VAL B 1 142 ? 10.203 -7.367 6.719 1 91.31 142 VAL B N 1
ATOM 2299 C CA . VAL B 1 142 ? 9.07 -6.801 7.445 1 91.31 142 VAL B CA 1
ATOM 2300 C C . VAL B 1 142 ? 7.965 -7.848 7.566 1 91.31 142 VAL B C 1
ATOM 2302 O O . VAL B 1 142 ? 7.355 -7.992 8.625 1 91.31 142 VAL B O 1
ATOM 2305 N N . ARG B 1 143 ? 7.676 -8.453 6.512 1 84.62 143 ARG B N 1
ATOM 2306 C CA . ARG B 1 143 ? 6.637 -9.477 6.496 1 84.62 143 ARG B CA 1
ATOM 2307 C C . ARG B 1 143 ? 6.922 -10.57 7.523 1 84.62 143 ARG B C 1
ATOM 2309 O O . ARG B 1 143 ? 6.031 -10.977 8.273 1 84.62 143 ARG B O 1
ATOM 2316 N N . ASP B 1 144 ? 8.172 -11.031 7.543 1 82.81 144 ASP B N 1
ATOM 2317 C CA . ASP B 1 144 ? 8.555 -12.188 8.359 1 82.81 144 ASP B CA 1
ATOM 2318 C C . ASP B 1 144 ? 8.805 -11.773 9.805 1 82.81 144 ASP B C 1
ATOM 2320 O O . ASP B 1 144 ? 8.828 -12.617 10.703 1 82.81 144 ASP B O 1
ATOM 2324 N N . GLY B 1 145 ? 8.609 -10.469 10.164 1 75 145 GLY B N 1
ATOM 2325 C CA . GLY B 1 145 ? 8.812 -10 11.523 1 75 145 GLY B CA 1
ATOM 2326 C C . GLY B 1 145 ? 10.266 -10.055 11.969 1 75 145 GLY B C 1
ATOM 2327 O O . GLY B 1 145 ? 10.547 -10.141 13.164 1 75 145 GLY B O 1
ATOM 2328 N N . GLY B 1 146 ? 11.273 -9.727 11.086 1 56.72 146 GLY B N 1
ATOM 2329 C CA . GLY B 1 146 ? 12.672 -9.906 11.453 1 56.72 146 GLY B CA 1
ATOM 2330 C C . GLY B 1 146 ? 13.008 -11.328 11.859 1 56.72 146 GLY B C 1
ATOM 2331 O O . GLY B 1 146 ? 14.031 -11.578 12.492 1 56.72 146 GLY B O 1
ATOM 2332 N N . ARG B 1 147 ? 12.062 -12.219 12.164 1 42.53 147 ARG B N 1
ATOM 2333 C CA . ARG B 1 147 ? 12.391 -13.539 12.688 1 42.53 147 ARG B CA 1
ATOM 2334 C C . ARG B 1 147 ? 13.336 -14.281 11.742 1 42.53 147 ARG B C 1
ATOM 2336 O O . ARG B 1 147 ? 12.906 -14.773 10.695 1 42.53 147 ARG B O 1
ATOM 2343 N N . HIS B 1 148 ? 14.336 -13.719 11.141 1 36.69 148 HIS B N 1
ATOM 2344 C CA . HIS B 1 148 ? 15.281 -14.789 10.844 1 36.69 148 HIS B CA 1
ATOM 2345 C C . HIS B 1 148 ? 15.688 -15.531 12.109 1 36.69 148 HIS B C 1
ATOM 2347 O O . HIS B 1 148 ? 15.734 -14.945 13.195 1 36.69 148 HIS B O 1
#

Nearest PDB structures (foldseek):
  4zzl-assembly1_A  TM=8.882E-01  e=5.013E-07  Pseudomonas aeruginosa
  4zzl-assembly1_B  TM=7.706E-01  e=2.534E-07  Pseudomonas aeruginosa
  6pcp-assembly2_C  TM=6.783E-01  e=7.739E-07  Bordetella pertussis
  7kua-assembly1_A-2  TM=6.838E-01  e=9.322E-07  Pseudomonas putida
  6pco-assembly2_C  TM=6.884E-01  e=3.429E-06  Bordetella bronchiseptica

pLDDT: mean 87.94, std 9.9, range [36.59, 96.56]

Organism: Actinoplanes teichomyceticus (NCBI:txid1867)